Protein AF-F0Y3N0-F1 (afdb_monomer)

InterPro domains:
  IPR003440 Glycosyl transferase 48 domain [PF02364] (1-341)

Solvent-accessible surface area (backbone atoms only — not comparable to full-atom values): 18119 Å² total; per-residue (Å²): 111,69,73,59,40,61,73,48,79,30,58,65,32,20,54,60,16,55,48,27,40,57,54,28,47,41,52,51,50,43,71,78,37,78,87,60,51,71,70,56,44,50,55,53,41,62,73,68,56,78,56,75,46,62,39,61,60,58,87,73,53,50,74,68,54,45,53,53,48,52,53,47,26,70,77,36,60,76,46,31,41,23,30,51,46,80,42,88,50,96,94,43,82,45,27,27,42,31,32,37,43,58,86,34,60,57,48,102,84,63,54,56,54,54,80,42,76,43,80,45,100,48,80,69,74,48,30,86,43,63,32,26,37,53,43,62,33,51,80,79,60,70,75,58,67,41,72,39,75,59,64,42,30,35,46,47,55,77,38,30,58,45,47,64,61,58,55,42,54,54,34,53,76,50,28,49,75,71,73,42,94,53,54,41,38,32,46,34,40,22,62,42,58,77,52,33,89,54,56,72,69,12,41,50,52,40,49,51,47,43,44,44,46,38,67,48,39,42,42,26,22,53,88,42,61,42,41,62,35,80,50,51,64,24,34,32,35,37,66,62,26,53,76,72,64,29,65,23,40,41,39,58,94,51,28,78,51,17,27,37,52,39,21,47,51,34,51,76,69,70,40,31,41,45,58,50,77,91,40,57,32,39,32,59,56,75,44,49,72,68,51,46,52,50,52,54,51,51,52,39,52,22,28,54,34,40,69,79,32,72,59,48,53,46,40,67,72,70,43,59,71,68,30,26,52,45,41,36,51,75,31,53,42,46,27,52,47,73,74,76,108

Sequence (341 aa):
RRWASRRTQTLYRTISGLHKYSDALKLLCTAENPSMTSAEVDAVVDSKFSLVVAMQRLPSFTAEERECLDELFYEFPNLRVAYVEEAAERDGRAFYSCLVDARCEADGAGARAPRYRVRLPGHPILGHGKGDNQNHALIFTSGEVLQCIDANQDSYLETALMVNCVLAEFNEAHVERAGGARRCAILGFREHIFSSSLGSCGDLAASQEAVFGTLVQRVLSNPLSARQHYGHPDFVDKLRMMQQGGVSKAVRGLHLSEDIFSGFATQLGGGSIVHREYCQVGKGRDLDFNSIMSFYSKLAQGNAQQLLTRQVYRLGRFAPFTQMLANYVAHCGFFVTQVLI

Nearest PDB structures (foldseek):
  8jzn-assembly1_A  TM=8.277E-01  e=4.307E-24  Saccharomyces cerevisiae
  7yuy-assembly1_F  TM=7.554E-01  e=6.854E-21  Saccharomyces cerevisiae
  7xe4-assembly1_F  TM=7.668E-01  e=1.242E-20  Saccharomyces cerevisiae
  8smm-assembly1_A  TM=7.116E-01  e=9.576E-04  Xenopus laevis
  8snc-assembly1_A  TM=6.645E-01  e=4.979E-04  Paramecium bursaria Chlorella virus CZ-2

Organism: Aureococcus anophagefferens (NCBI:txid44056)

Radius of gyration: 20.89 Å; Cα contacts (8 Å, |Δi|>4): 572; chains: 1; bounding box: 54×48×52 Å

Mean predicted aligned error: 5.44 Å

pLDDT: mean 89.8, std 7.55, range [50.06, 97.62]

Structure (mmCIF, N/CA/C/O backbone):
data_AF-F0Y3N0-F1
#
_entry.id   AF-F0Y3N0-F1
#
loop_
_atom_site.group_PDB
_atom_site.id
_atom_site.type_symbol
_atom_site.label_atom_id
_atom_site.label_alt_id
_atom_site.label_comp_id
_atom_site.label_asym_id
_atom_site.label_entity_id
_atom_site.label_seq_id
_atom_site.pdbx_PDB_ins_code
_atom_site.Cartn_x
_atom_site.Cartn_y
_atom_site.Cartn_z
_atom_site.occupancy
_atom_site.B_iso_or_equiv
_atom_site.auth_seq_id
_atom_site.auth_comp_id
_atom_site.auth_asym_id
_atom_site.auth_atom_id
_atom_site.pdbx_PDB_model_num
ATOM 1 N N . ARG A 1 1 ? -2.771 23.107 16.542 1.00 64.75 1 ARG A N 1
ATOM 2 C CA . ARG A 1 1 ? -2.480 21.659 16.381 1.00 64.75 1 ARG A CA 1
ATOM 3 C C . ARG A 1 1 ? -2.085 21.305 14.939 1.00 64.75 1 ARG A C 1
ATOM 5 O O . ARG A 1 1 ? -0.938 20.935 14.743 1.00 64.75 1 ARG A O 1
ATOM 12 N N . ARG A 1 2 ? -2.932 21.541 13.923 1.00 75.06 2 ARG A N 1
ATOM 13 C CA . ARG A 1 2 ? -2.690 21.167 12.501 1.00 75.06 2 ARG A CA 1
ATOM 14 C C . ARG A 1 2 ? -1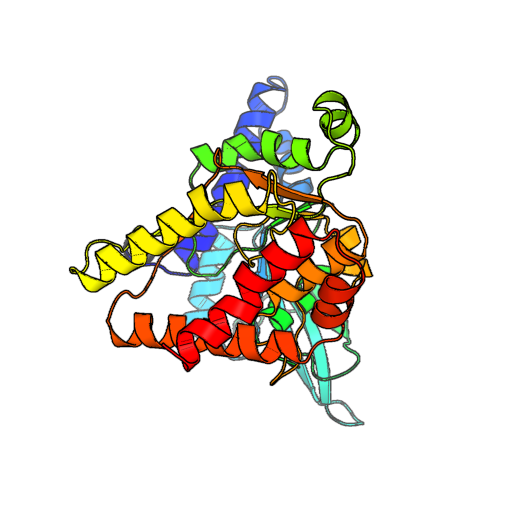.302 21.490 11.924 1.00 75.06 2 ARG A C 1
ATOM 16 O O . ARG A 1 2 ? -0.666 20.629 11.329 1.00 75.06 2 ARG A O 1
ATOM 23 N N . TRP A 1 3 ? -0.802 22.710 12.123 1.00 74.38 3 TRP A N 1
ATOM 24 C CA . TRP A 1 3 ? 0.537 23.097 11.655 1.00 74.38 3 TRP A CA 1
ATOM 25 C C . TRP A 1 3 ? 1.659 22.230 12.246 1.00 74.38 3 TRP A C 1
ATOM 27 O O . TRP A 1 3 ? 2.589 21.862 11.535 1.00 74.38 3 TRP A O 1
ATOM 37 N N . ALA A 1 4 ? 1.550 21.853 13.524 1.00 72.19 4 ALA A N 1
ATOM 38 C CA . ALA A 1 4 ? 2.498 20.944 14.160 1.00 72.19 4 ALA A CA 1
ATOM 39 C C . ALA A 1 4 ? 2.366 19.521 13.592 1.00 72.19 4 ALA A C 1
ATOM 41 O O . ALA A 1 4 ? 3.378 18.898 13.288 1.00 72.19 4 ALA A O 1
ATOM 42 N N . SER A 1 5 ? 1.139 19.050 13.337 1.00 77.38 5 SER A N 1
ATOM 43 C CA . SER A 1 5 ? 0.880 17.733 12.730 1.00 77.38 5 SER A CA 1
ATOM 44 C C . SER A 1 5 ? 1.451 17.583 11.315 1.00 77.38 5 SER A C 1
ATOM 46 O O . SER A 1 5 ? 1.720 16.464 10.888 1.00 77.38 5 SER A O 1
ATOM 48 N N . ARG A 1 6 ? 1.645 18.692 10.585 1.00 75.81 6 ARG A N 1
ATOM 49 C CA . ARG A 1 6 ? 2.305 18.705 9.265 1.00 75.81 6 ARG A CA 1
ATOM 50 C C . ARG A 1 6 ? 3.833 18.796 9.343 1.00 75.81 6 ARG A C 1
ATOM 52 O O . ARG A 1 6 ? 4.499 18.507 8.355 1.00 75.81 6 ARG A O 1
ATOM 59 N N . ARG A 1 7 ? 4.393 19.200 10.489 1.00 73.25 7 ARG A N 1
ATOM 60 C CA . ARG A 1 7 ? 5.848 19.276 10.702 1.00 73.25 7 ARG A CA 1
ATOM 61 C C . ARG A 1 7 ? 6.475 17.926 11.004 1.00 73.25 7 ARG A C 1
ATOM 63 O O . ARG A 1 7 ? 7.598 17.678 10.584 1.00 73.25 7 ARG A O 1
ATOM 70 N N . THR A 1 8 ? 5.764 17.076 11.732 1.00 77.81 8 THR A N 1
ATOM 71 C CA . THR A 1 8 ? 6.175 15.697 12.002 1.00 77.81 8 THR A CA 1
ATOM 72 C C . THR A 1 8 ? 5.479 14.739 11.036 1.00 77.81 8 THR A C 1
ATOM 74 O O . THR A 1 8 ? 4.551 15.122 10.318 1.00 77.81 8 THR A O 1
ATOM 77 N N . GLN A 1 9 ? 5.933 13.487 10.976 1.00 82.69 9 GLN A N 1
ATOM 78 C CA . GLN A 1 9 ? 5.253 12.470 10.179 1.00 82.69 9 GLN A CA 1
ATOM 79 C C . GLN A 1 9 ? 4.112 11.840 10.988 1.00 82.69 9 GLN A C 1
ATOM 81 O O . GLN A 1 9 ? 4.281 10.811 11.635 1.00 82.69 9 GLN A O 1
ATOM 86 N N . THR A 1 10 ? 2.948 12.494 10.970 1.00 88.56 10 THR A N 1
ATOM 87 C CA . THR A 1 10 ? 1.714 12.001 11.606 1.00 88.56 10 THR A CA 1
ATOM 88 C C . THR A 1 10 ? 0.775 11.348 10.593 1.00 88.56 10 THR A C 1
ATOM 90 O O . THR A 1 10 ? 0.846 11.635 9.398 1.00 88.56 10 THR A O 1
ATOM 93 N N . LEU A 1 11 ? -0.188 10.552 11.073 1.00 91.50 11 LEU A N 1
ATOM 94 C CA . LEU A 1 11 ? -1.268 10.023 10.231 1.00 91.50 11 LEU A CA 1
ATOM 95 C C . LEU A 1 11 ? -2.060 11.143 9.532 1.00 91.50 11 LEU A C 1
ATOM 97 O O . LEU A 1 11 ? -2.445 10.993 8.376 1.00 91.50 11 LEU A O 1
ATOM 101 N N . TYR A 1 12 ? -2.257 12.286 10.197 1.00 93.12 12 TYR A N 1
ATOM 102 C CA . TYR A 1 12 ? -2.903 13.456 9.597 1.00 93.12 12 TYR A CA 1
ATOM 103 C C . TYR A 1 12 ? -2.150 13.945 8.352 1.00 93.12 12 TYR A C 1
ATOM 105 O O . TYR A 1 12 ? -2.772 14.235 7.330 1.00 93.12 12 TYR A O 1
ATOM 113 N N . ARG A 1 13 ? -0.810 13.999 8.408 1.00 92.69 13 ARG A N 1
ATOM 114 C CA . ARG A 1 13 ? 0.014 14.377 7.251 1.00 92.69 13 ARG A CA 1
ATOM 115 C C . ARG A 1 13 ? -0.178 13.398 6.097 1.00 92.69 13 ARG A C 1
ATOM 117 O O . ARG A 1 13 ? -0.382 13.846 4.977 1.00 92.69 13 ARG A O 1
ATOM 124 N N . THR A 1 14 ? -0.206 12.099 6.378 1.00 94.56 14 THR A N 1
ATOM 125 C CA . THR A 1 14 ? -0.470 11.053 5.379 1.00 94.56 14 THR A CA 1
ATOM 126 C C . THR A 1 14 ? -1.847 11.209 4.739 1.00 94.56 14 THR A C 1
ATOM 128 O O . THR A 1 14 ? -1.954 11.248 3.516 1.00 94.56 14 THR A O 1
ATOM 131 N N . ILE A 1 15 ? -2.906 11.376 5.540 1.00 95.56 15 ILE A N 1
ATOM 132 C CA . ILE A 1 15 ? -4.282 11.554 5.041 1.00 95.56 15 ILE A CA 1
ATOM 133 C C . ILE A 1 15 ? -4.391 12.815 4.178 1.00 95.56 15 ILE A C 1
ATOM 135 O O . ILE A 1 15 ? -4.959 12.760 3.087 1.00 95.56 15 ILE A O 1
ATOM 139 N N . SER A 1 16 ? -3.818 13.931 4.633 1.00 94.38 16 SER A N 1
ATOM 140 C CA . SER A 1 16 ? -3.763 15.182 3.869 1.00 94.38 16 SER A CA 1
ATOM 141 C C . SER A 1 16 ? -2.929 15.036 2.590 1.00 94.38 16 SER A C 1
ATOM 143 O O . SER A 1 16 ? -3.274 15.601 1.555 1.00 94.38 16 SER A O 1
ATOM 145 N N . GLY A 1 17 ? -1.852 14.252 2.646 1.00 94.00 17 GLY A N 1
ATOM 146 C CA . GLY A 1 17 ? -1.030 13.836 1.515 1.00 94.00 17 GLY A CA 1
ATOM 147 C C . GLY A 1 17 ? -1.847 13.142 0.437 1.00 94.00 17 GLY A C 1
ATOM 148 O O . GLY A 1 17 ? -1.882 13.589 -0.706 1.00 94.00 17 GLY A O 1
ATOM 149 N N . LEU A 1 18 ? -2.542 12.072 0.818 1.00 95.19 18 LEU A N 1
ATOM 150 C CA . LEU A 1 18 ? -3.309 11.247 -0.111 1.00 95.19 18 LEU A CA 1
ATOM 151 C C . LEU A 1 18 ? -4.598 11.910 -0.601 1.00 95.19 18 LEU A C 1
ATOM 153 O O . LEU A 1 18 ? -5.039 11.610 -1.706 1.00 95.19 18 LEU A O 1
ATOM 157 N N . HIS A 1 19 ? -5.187 12.843 0.150 1.00 94.88 19 HIS A N 1
ATOM 158 C CA . HIS A 1 19 ? -6.337 13.607 -0.347 1.00 94.88 19 HIS A CA 1
ATOM 159 C C . HIS A 1 19 ? -6.009 14.460 -1.578 1.00 94.88 19 HIS A C 1
ATOM 161 O O . HIS A 1 19 ? -6.915 14.742 -2.358 1.00 94.88 19 HIS A O 1
ATOM 167 N N . LYS A 1 20 ? -4.725 14.750 -1.841 1.00 95.38 20 LYS A N 1
ATOM 168 C CA . LYS A 1 20 ? -4.302 15.406 -3.087 1.00 95.38 20 LYS A CA 1
ATOM 169 C C . LYS A 1 20 ? -4.651 14.601 -4.345 1.00 95.38 20 LYS A C 1
ATOM 171 O O . LYS A 1 20 ? -4.722 15.189 -5.417 1.00 95.38 20 LYS A O 1
ATOM 176 N N . TYR A 1 21 ? -4.902 13.289 -4.246 1.00 95.50 21 TYR A N 1
ATOM 177 C CA . TYR A 1 21 ? -5.476 12.522 -5.360 1.00 95.50 21 TYR A CA 1
ATOM 178 C C . TYR A 1 21 ? -6.879 13.001 -5.729 1.00 95.50 21 TYR A C 1
ATOM 180 O O . TYR A 1 21 ? -7.175 13.122 -6.913 1.00 95.50 21 TYR A O 1
ATOM 188 N N . SER A 1 22 ? -7.720 13.315 -4.739 1.00 95.12 22 SER A N 1
ATOM 189 C CA . SER A 1 22 ? -9.038 13.901 -4.995 1.00 95.12 22 SER A CA 1
ATOM 190 C C . SER A 1 22 ? -8.886 15.259 -5.680 1.00 95.12 22 SER A C 1
ATOM 192 O O . SER A 1 22 ? -9.474 15.475 -6.736 1.00 95.12 22 SER A O 1
ATOM 194 N N . ASP A 1 23 ? -8.009 16.127 -5.167 1.00 95.31 23 ASP A N 1
ATOM 195 C CA . ASP A 1 23 ? -7.752 17.446 -5.762 1.00 95.31 23 ASP A CA 1
ATOM 196 C C . ASP A 1 23 ? -7.249 17.340 -7.211 1.00 95.31 23 ASP A C 1
ATOM 198 O O . ASP A 1 23 ? -7.760 18.015 -8.104 1.00 95.31 23 ASP A O 1
ATOM 202 N N . ALA A 1 24 ? -6.287 16.449 -7.468 1.00 96.38 24 ALA A N 1
ATOM 203 C CA . ALA A 1 24 ? -5.760 16.197 -8.806 1.00 96.38 24 ALA A CA 1
ATOM 204 C C . ALA A 1 24 ? -6.848 15.703 -9.770 1.00 96.38 24 ALA A C 1
ATOM 206 O O . ALA A 1 24 ? -6.949 16.202 -10.891 1.00 96.38 24 ALA A O 1
ATOM 207 N N . LEU A 1 25 ? -7.694 14.765 -9.335 1.00 95.50 25 LEU A N 1
ATOM 208 C CA . LEU A 1 25 ? -8.801 14.256 -10.145 1.00 95.50 25 LEU A CA 1
ATOM 209 C C . LEU A 1 25 ? -9.850 15.338 -10.432 1.00 95.50 25 LEU A C 1
ATOM 211 O O . LEU A 1 25 ? -10.356 15.396 -11.550 1.00 95.50 25 LEU A O 1
ATOM 215 N N . LYS A 1 26 ? -10.144 16.225 -9.473 1.00 96.19 26 LYS A N 1
ATOM 216 C CA . LYS A 1 26 ? -11.057 17.362 -9.687 1.00 96.19 26 LYS A CA 1
ATOM 217 C C . LYS A 1 26 ? -10.500 18.343 -10.712 1.00 96.19 26 LYS A C 1
ATOM 219 O O . LYS A 1 26 ? -11.235 18.779 -11.599 1.00 96.19 26 LYS A O 1
ATOM 224 N N . LEU A 1 27 ? -9.206 18.659 -10.623 1.00 95.94 27 LEU A N 1
ATOM 225 C CA . LEU A 1 27 ? -8.521 19.523 -11.588 1.00 95.94 27 LEU A CA 1
ATOM 226 C C . LEU A 1 27 ? -8.574 18.931 -13.001 1.00 95.94 27 LEU A C 1
ATOM 228 O O . LEU A 1 27 ? -8.954 19.628 -13.939 1.00 95.94 27 LEU A O 1
ATOM 232 N N . LEU A 1 28 ? -8.252 17.642 -13.141 1.00 94.88 28 LEU A N 1
ATOM 233 C CA . LEU A 1 28 ? -8.298 16.932 -14.421 1.00 94.88 28 LEU A CA 1
ATOM 234 C C . LEU A 1 28 ? -9.723 16.882 -14.988 1.00 94.88 28 LEU A C 1
ATOM 236 O O . LEU A 1 28 ? -9.937 17.244 -16.141 1.00 94.88 28 LEU A O 1
ATOM 240 N N . CYS A 1 29 ? -10.709 16.520 -14.165 1.00 95.88 29 CYS A N 1
ATOM 241 C CA . CYS A 1 29 ? -12.108 16.437 -14.581 1.00 95.88 29 CYS A CA 1
ATOM 242 C C . CYS A 1 29 ? -12.653 17.795 -15.044 1.00 95.88 29 CYS A C 1
ATOM 244 O O . CYS A 1 29 ? -13.302 17.857 -16.087 1.00 95.88 29 CYS A O 1
ATOM 246 N N . THR A 1 30 ? -12.331 18.875 -14.325 1.00 96.50 30 THR A N 1
ATOM 247 C CA . THR A 1 30 ? -12.722 20.246 -14.694 1.00 96.50 30 THR A CA 1
ATOM 248 C C . THR A 1 30 ? -12.062 20.686 -16.003 1.00 96.50 30 THR A C 1
ATOM 250 O O . THR A 1 30 ? -12.713 21.299 -16.845 1.00 96.50 30 THR A O 1
ATOM 253 N N . ALA A 1 31 ? -10.779 20.362 -16.197 1.00 95.31 31 ALA A N 1
ATOM 254 C CA . ALA A 1 31 ? -10.050 20.706 -17.417 1.00 95.31 31 ALA A CA 1
ATOM 255 C C . ALA A 1 31 ? -10.589 19.960 -18.650 1.00 95.31 31 ALA A C 1
ATOM 257 O O . ALA A 1 31 ? -10.691 20.545 -19.727 1.00 95.31 31 ALA A O 1
ATOM 258 N N . GLU A 1 32 ? -10.953 18.686 -18.492 1.00 95.19 32 GLU A N 1
ATOM 259 C CA . GLU A 1 32 ? -11.529 17.863 -19.562 1.00 95.19 32 GLU A CA 1
ATOM 260 C C . GLU A 1 32 ? -13.009 18.180 -19.828 1.00 95.19 32 GLU A C 1
ATOM 262 O O . GLU A 1 32 ? -13.483 17.985 -20.947 1.00 95.19 32 GLU A O 1
ATOM 267 N N . ASN A 1 33 ? -13.739 18.694 -18.828 1.00 96.25 33 ASN A N 1
ATOM 268 C CA . ASN A 1 33 ? -15.178 18.960 -18.907 1.00 96.25 33 ASN A CA 1
ATOM 269 C C . ASN A 1 33 ? -15.528 20.374 -18.393 1.00 96.25 33 ASN A C 1
ATOM 271 O O . ASN A 1 33 ? -16.149 20.505 -17.336 1.00 96.25 33 ASN A O 1
ATOM 275 N N . PRO A 1 34 ? -15.203 21.452 -19.139 1.00 94.81 34 PRO A N 1
ATOM 276 C CA . PRO A 1 34 ? -15.392 22.831 -18.669 1.00 94.81 34 PRO A CA 1
ATOM 277 C C . PRO A 1 34 ? -16.850 23.236 -18.404 1.00 94.81 34 PRO A C 1
ATOM 279 O O . PRO A 1 34 ? -17.100 24.259 -17.772 1.00 94.81 34 PRO A O 1
ATOM 282 N N . SER A 1 35 ? -17.816 22.475 -18.924 1.00 96.38 35 SER A N 1
ATOM 283 C CA . SER A 1 35 ? -19.249 22.710 -18.726 1.00 96.38 35 SER A CA 1
ATOM 284 C C . SER A 1 35 ? -19.802 22.109 -17.432 1.00 96.38 35 SER A C 1
ATOM 286 O O . SER A 1 35 ? -20.929 22.441 -17.069 1.00 96.38 35 SER A O 1
ATOM 288 N N . MET A 1 36 ? -19.057 21.228 -16.754 1.00 96.31 36 MET A N 1
ATOM 289 C CA . MET A 1 36 ? -19.497 20.629 -15.494 1.00 96.31 36 MET A CA 1
ATOM 290 C C . MET A 1 36 ? -19.438 21.642 -14.352 1.00 96.31 36 MET A C 1
ATOM 292 O O . MET A 1 36 ? -18.474 22.389 -14.185 1.00 96.31 36 MET A O 1
ATOM 296 N N . THR A 1 37 ? -20.471 21.629 -13.521 1.00 96.94 37 THR A N 1
ATOM 297 C CA . THR A 1 37 ? -20.498 22.363 -12.257 1.00 96.94 37 THR A CA 1
ATOM 298 C C . THR A 1 37 ? -19.578 21.705 -11.227 1.00 96.94 37 THR A C 1
ATOM 300 O O . THR A 1 37 ? -19.295 20.508 -11.290 1.00 96.94 37 THR A O 1
ATOM 303 N N . SER A 1 38 ? -19.151 22.459 -10.211 1.00 94.81 38 SER A N 1
ATOM 304 C CA . SER A 1 38 ? -18.308 21.912 -9.136 1.00 94.81 38 SER A CA 1
ATOM 305 C C . SER A 1 38 ? -18.961 20.730 -8.409 1.00 94.81 38 SER A C 1
ATOM 307 O O . SER A 1 38 ? -18.273 19.780 -8.058 1.00 94.81 38 SER A O 1
ATOM 309 N N . ALA A 1 39 ? -20.288 20.747 -8.242 1.00 95.81 39 ALA A N 1
ATOM 310 C CA . ALA A 1 39 ? -21.024 19.651 -7.614 1.00 95.81 39 ALA A CA 1
ATOM 311 C C . ALA A 1 39 ? -21.012 18.367 -8.465 1.00 95.81 39 ALA A C 1
ATOM 313 O O . ALA A 1 39 ? -20.920 17.268 -7.920 1.00 95.81 39 ALA A O 1
ATOM 314 N N . GLU A 1 40 ? -21.079 18.493 -9.793 1.00 96.75 40 GLU A N 1
ATOM 315 C CA . GLU A 1 40 ? -20.967 17.351 -10.708 1.00 96.75 40 GLU A CA 1
ATOM 316 C C . GLU A 1 40 ? -19.549 16.777 -10.705 1.00 96.75 40 GLU A C 1
ATOM 318 O O . GLU A 1 40 ? -19.387 15.560 -10.619 1.00 96.75 40 GLU A O 1
ATOM 323 N N . VAL A 1 41 ? -18.528 17.642 -10.727 1.00 97.12 41 VAL A N 1
ATOM 324 C CA . VAL A 1 41 ? -17.121 17.227 -10.612 1.00 97.12 41 VAL A CA 1
ATOM 325 C C . VAL A 1 41 ? -16.885 16.478 -9.298 1.00 97.12 41 VAL A C 1
ATOM 327 O O . VAL A 1 41 ? -16.312 15.388 -9.310 1.00 97.12 41 VAL A O 1
ATOM 330 N N . ASP A 1 42 ? -17.369 17.015 -8.176 1.00 94.88 42 ASP A N 1
ATOM 331 C CA . ASP A 1 42 ? -17.259 16.370 -6.865 1.00 94.88 42 ASP A CA 1
ATOM 332 C C . ASP A 1 42 ? -17.930 14.989 -6.858 1.00 94.88 42 ASP A C 1
ATOM 334 O O . ASP A 1 42 ? -17.315 14.011 -6.432 1.00 94.88 42 ASP A O 1
ATOM 338 N N . ALA A 1 43 ? -19.145 14.872 -7.405 1.00 94.69 43 ALA A N 1
ATOM 339 C CA . ALA A 1 43 ? -19.858 13.598 -7.489 1.00 94.69 43 ALA A CA 1
ATOM 340 C C . ALA A 1 43 ? -19.114 12.556 -8.345 1.00 94.69 43 ALA A C 1
ATOM 342 O O . ALA A 1 43 ? -19.062 11.374 -7.984 1.00 94.69 43 ALA A O 1
ATOM 343 N N . VAL A 1 44 ? -18.510 12.977 -9.463 1.00 94.75 44 VAL A N 1
ATOM 344 C CA . VAL A 1 44 ? -17.692 12.095 -10.307 1.00 94.75 44 VAL A CA 1
ATOM 345 C C . VAL A 1 44 ? -16.461 11.629 -9.538 1.00 94.75 44 VAL A C 1
ATOM 347 O O . VAL A 1 44 ? -16.232 10.421 -9.454 1.00 94.75 44 VAL A O 1
ATOM 350 N N . VAL A 1 45 ? -15.691 12.539 -8.941 1.00 94.31 45 VAL A N 1
ATOM 351 C CA . VAL A 1 45 ? -14.449 12.189 -8.233 1.00 94.31 45 VAL A CA 1
ATOM 352 C C . VAL A 1 45 ? -14.720 11.301 -7.020 1.00 94.31 45 VAL A C 1
ATOM 354 O O . VAL A 1 45 ? -14.037 10.286 -6.850 1.00 94.31 45 VAL A O 1
ATOM 357 N N . ASP A 1 46 ? -15.761 11.593 -6.242 1.00 92.12 46 ASP A N 1
ATOM 358 C CA . ASP A 1 46 ? -16.158 10.795 -5.076 1.00 92.12 46 ASP A CA 1
ATOM 359 C C . ASP A 1 46 ? -16.591 9.365 -5.448 1.00 92.12 46 ASP A C 1
ATOM 361 O O . ASP A 1 46 ? -16.503 8.446 -4.628 1.00 92.12 46 ASP A O 1
ATOM 365 N N . SER A 1 47 ? -17.021 9.141 -6.697 1.00 92.06 47 SER A N 1
ATOM 366 C CA . SER A 1 47 ? -17.313 7.798 -7.219 1.00 92.06 47 SER A CA 1
ATOM 367 C C . SER A 1 47 ? -16.063 7.017 -7.651 1.00 92.06 47 SER A C 1
ATOM 369 O O . SER A 1 47 ? -16.119 5.791 -7.785 1.00 92.06 47 SER A O 1
ATOM 371 N N . LYS A 1 48 ? -14.937 7.704 -7.894 1.00 92.00 48 LYS A N 1
ATOM 372 C CA . LYS A 1 48 ? -13.705 7.126 -8.462 1.00 92.00 48 LYS A CA 1
ATOM 373 C C . LYS A 1 48 ? -12.585 6.964 -7.443 1.00 92.00 48 LYS A C 1
ATOM 375 O O . LYS A 1 48 ? -11.782 6.044 -7.584 1.00 92.00 48 LYS A O 1
ATOM 380 N N . PHE A 1 49 ? -12.528 7.821 -6.429 1.00 94.38 49 PHE A N 1
ATOM 381 C CA . PHE A 1 49 ? -11.486 7.803 -5.410 1.00 94.38 49 PHE A CA 1
ATOM 382 C C . PHE A 1 49 ? -12.063 7.522 -4.023 1.00 94.38 49 PHE A C 1
ATOM 384 O O . PHE A 1 49 ? -13.057 8.106 -3.604 1.00 94.38 49 PHE A O 1
ATOM 391 N N . SER A 1 50 ? -11.403 6.636 -3.280 1.00 94.69 50 SER A N 1
ATOM 392 C CA . SER A 1 50 ? -11.739 6.361 -1.885 1.00 94.69 50 SER A CA 1
ATOM 393 C C . SER A 1 50 ? -10.476 6.137 -1.072 1.00 94.69 50 SER A C 1
ATOM 395 O O . SER A 1 50 ? -9.659 5.293 -1.442 1.00 94.69 50 SER A O 1
ATOM 397 N N . LEU A 1 51 ? -10.364 6.818 0.067 1.00 96.00 51 LEU A N 1
ATOM 398 C CA . LEU A 1 51 ? -9.308 6.583 1.043 1.00 96.00 51 LEU A CA 1
ATOM 399 C C . LEU A 1 51 ? -9.867 5.816 2.247 1.00 96.00 51 LEU A C 1
ATOM 401 O O . LEU A 1 51 ? -10.774 6.295 2.930 1.00 96.00 51 LEU A O 1
ATOM 405 N N . VAL A 1 52 ? -9.309 4.631 2.504 1.00 97.31 52 VAL A N 1
ATOM 406 C CA . VAL A 1 52 ? -9.662 3.783 3.649 1.00 97.31 52 VAL A CA 1
ATOM 407 C C . VAL A 1 52 ? -8.455 3.660 4.569 1.00 97.31 52 VAL A C 1
ATOM 409 O O . VAL A 1 52 ? -7.406 3.169 4.159 1.00 97.31 52 VAL A O 1
ATOM 412 N N . VAL A 1 53 ? -8.611 4.079 5.822 1.00 97.19 53 VAL A N 1
ATOM 413 C CA . VAL A 1 53 ? -7.604 3.899 6.874 1.00 97.19 53 VAL A CA 1
ATOM 414 C C . VAL A 1 53 ? -7.948 2.647 7.670 1.00 97.19 53 VAL A C 1
ATOM 416 O O . VAL A 1 53 ? -9.021 2.568 8.261 1.00 97.19 53 VAL A O 1
ATOM 419 N N . ALA A 1 54 ? -7.043 1.672 7.709 1.00 95.81 54 ALA A N 1
ATOM 420 C CA . ALA A 1 54 ? -7.178 0.498 8.567 1.00 95.81 54 ALA A CA 1
ATOM 421 C C . ALA A 1 54 ? -6.619 0.806 9.967 1.00 95.81 54 ALA A C 1
ATOM 423 O O . ALA A 1 54 ? -5.413 0.983 10.138 1.00 95.81 54 ALA A O 1
ATOM 424 N N . MET A 1 55 ? -7.499 0.891 10.963 1.00 94.81 55 MET A N 1
ATOM 425 C CA . MET A 1 55 ? -7.191 1.240 12.348 1.00 94.81 55 MET A CA 1
ATOM 426 C C . MET A 1 55 ? -7.759 0.183 13.302 1.00 94.81 55 MET A C 1
ATOM 428 O O . MET A 1 55 ? -8.786 0.384 13.945 1.00 94.81 55 MET A O 1
ATOM 432 N N . GLN A 1 56 ? -7.067 -0.953 13.430 1.00 88.44 56 GLN A N 1
ATOM 433 C CA . GLN A 1 56 ? -7.434 -2.060 14.332 1.00 88.44 56 GLN A CA 1
ATOM 434 C C . GLN A 1 56 ? -7.806 -1.611 15.752 1.00 88.44 56 GLN A C 1
ATOM 436 O O . GLN A 1 56 ? -8.723 -2.156 16.356 1.00 88.44 56 GLN A O 1
ATOM 441 N N . ARG A 1 57 ? -7.101 -0.607 16.281 1.00 89.69 57 ARG A N 1
ATOM 442 C CA . ARG A 1 57 ? -7.244 -0.164 17.670 1.00 89.69 57 ARG A CA 1
ATOM 443 C C . ARG A 1 57 ? -8.336 0.883 17.897 1.00 89.69 57 ARG A C 1
ATOM 445 O O . ARG A 1 57 ? -8.436 1.388 19.012 1.00 89.69 57 ARG A O 1
ATOM 452 N N . LEU A 1 58 ? -9.141 1.201 16.8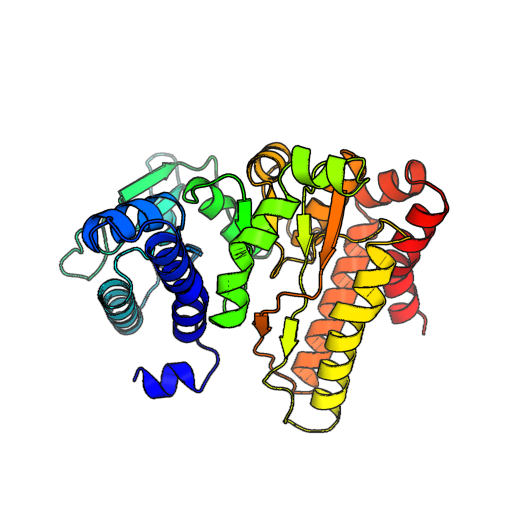79 1.00 92.81 58 LEU A N 1
ATOM 453 C CA . LEU A 1 58 ? -10.217 2.191 16.980 1.00 92.81 58 LEU A CA 1
ATOM 454 C C . LEU A 1 58 ? -11.121 1.989 18.216 1.00 92.81 58 LEU A C 1
ATOM 456 O O . LEU A 1 58 ? -11.359 2.969 18.919 1.00 92.81 58 LEU A O 1
ATOM 460 N N . PRO A 1 59 ? -11.557 0.759 18.575 1.00 90.81 59 PRO A N 1
ATOM 461 C CA . PRO A 1 59 ? -12.391 0.555 19.767 1.00 90.81 59 PRO A CA 1
ATOM 462 C C . PRO A 1 59 ? -11.708 0.941 21.087 1.00 90.81 59 PRO A C 1
ATOM 464 O O . PRO A 1 59 ? -12.378 1.217 22.077 1.00 90.81 59 PRO A O 1
ATOM 467 N N . SER A 1 60 ? -10.373 0.963 21.104 1.00 91.44 60 SER A N 1
ATOM 468 C CA . SER A 1 60 ? -9.557 1.304 22.273 1.00 91.44 60 SER A CA 1
ATOM 469 C C . SER A 1 60 ? -9.106 2.768 22.309 1.00 91.44 60 SER A C 1
ATOM 471 O O . SER A 1 60 ? -8.256 3.105 23.128 1.00 91.44 60 SER A O 1
ATOM 473 N N . PHE A 1 61 ? -9.645 3.629 21.437 1.00 93.06 61 PHE A N 1
ATOM 474 C CA . PHE A 1 61 ? -9.281 5.046 21.405 1.00 93.06 61 PHE A CA 1
ATOM 475 C C . PHE A 1 61 ? -9.642 5.767 22.707 1.00 93.06 61 PHE A C 1
ATOM 477 O O . PHE A 1 61 ? -10.763 5.618 23.218 1.00 93.06 61 PHE A O 1
ATOM 484 N N . THR A 1 62 ? -8.713 6.596 23.190 1.00 93.12 62 THR A N 1
ATOM 485 C CA . THR A 1 62 ? -8.937 7.546 24.290 1.00 93.12 62 THR A CA 1
ATOM 486 C C . THR A 1 62 ? -9.901 8.664 23.873 1.00 93.12 62 THR A C 1
ATOM 488 O O . THR A 1 62 ? -10.215 8.828 22.694 1.00 93.12 62 THR A O 1
ATOM 491 N N . ALA A 1 63 ? -10.376 9.465 24.833 1.00 90.62 63 ALA A N 1
ATOM 492 C CA . ALA A 1 63 ? -11.223 10.623 24.532 1.00 90.62 63 ALA A CA 1
ATOM 493 C C . ALA A 1 63 ? -10.524 11.622 23.586 1.00 90.62 63 ALA A C 1
ATOM 495 O O . ALA A 1 63 ? -11.139 12.117 22.647 1.00 90.62 63 ALA A O 1
ATOM 496 N N . GLU A 1 64 ? -9.224 11.846 23.784 1.00 91.00 64 GLU A N 1
ATOM 497 C CA . GLU A 1 64 ? -8.400 12.730 22.949 1.00 91.00 64 GLU A CA 1
ATOM 498 C C . GLU A 1 64 ? -8.240 12.179 21.523 1.00 91.00 64 GLU A C 1
ATOM 500 O O . GLU A 1 64 ? -8.330 12.923 20.547 1.00 91.00 64 GLU A O 1
ATOM 505 N N . GLU A 1 65 ? -8.039 10.865 21.375 1.00 92.31 65 GLU A N 1
ATOM 506 C CA . GLU A 1 65 ? -7.951 10.219 20.059 1.00 92.31 65 GLU A CA 1
ATOM 507 C C . GLU A 1 65 ? -9.291 10.262 19.308 1.00 92.31 65 GLU A C 1
ATOM 509 O O . GLU A 1 65 ? -9.300 10.422 18.086 1.00 92.31 65 GLU A O 1
ATOM 514 N N . ARG A 1 66 ? -10.423 10.169 20.023 1.00 91.31 66 ARG A N 1
ATOM 515 C CA . ARG A 1 66 ? -11.766 10.341 19.439 1.00 91.31 66 ARG A CA 1
ATOM 516 C C . ARG A 1 66 ? -11.998 11.774 18.967 1.00 91.31 66 ARG A C 1
ATOM 518 O O . ARG A 1 66 ? -12.435 11.956 17.837 1.00 91.31 66 ARG A O 1
ATOM 525 N N . GLU A 1 67 ? -11.615 12.774 19.762 1.00 90.75 67 GLU A N 1
ATOM 526 C CA . GLU A 1 67 ? -11.657 14.187 19.347 1.00 90.75 67 GLU A CA 1
ATOM 527 C C . GLU A 1 67 ? -10.809 14.414 18.082 1.00 90.75 67 GLU A C 1
ATOM 529 O O . GLU A 1 67 ? -11.254 15.044 17.123 1.00 90.75 67 GLU A O 1
ATOM 534 N N . CYS A 1 68 ? -9.607 13.826 18.024 1.00 91.62 68 CYS A N 1
ATOM 535 C CA . CYS A 1 68 ? -8.745 13.907 16.841 1.00 91.62 68 CYS A CA 1
ATOM 536 C C . CYS A 1 68 ? -9.363 13.226 15.608 1.00 91.62 68 CYS A C 1
ATOM 538 O O . CYS A 1 68 ? -9.173 13.692 14.482 1.00 91.62 68 CYS A O 1
ATOM 540 N N . LEU A 1 69 ? -10.089 12.122 15.796 1.00 92.62 69 LEU A N 1
ATOM 541 C CA . LEU A 1 69 ? -10.824 11.458 14.722 1.00 92.62 69 LEU A CA 1
ATOM 542 C C . LEU A 1 69 ? -11.990 12.318 14.216 1.00 92.62 69 LEU A C 1
ATOM 544 O O . LEU A 1 69 ? -12.203 12.396 13.006 1.00 92.62 69 LEU A O 1
ATOM 548 N N . ASP A 1 70 ? -12.711 12.986 15.112 1.00 91.75 70 ASP A N 1
ATOM 549 C CA . ASP A 1 70 ? -13.790 13.901 14.736 1.00 91.75 70 ASP A CA 1
ATOM 550 C C . ASP A 1 70 ? -13.253 15.109 13.956 1.00 91.75 70 ASP A C 1
ATOM 552 O O . ASP A 1 70 ? -13.833 15.489 12.935 1.00 91.75 70 ASP A O 1
ATOM 556 N N . GLU A 1 71 ? -12.095 15.654 14.349 1.00 92.06 71 GLU A N 1
ATOM 557 C CA . GLU A 1 71 ? -11.392 16.675 13.560 1.00 92.06 71 GLU A CA 1
ATOM 558 C C . GLU A 1 71 ? -11.019 16.161 12.155 1.00 92.06 71 GLU A C 1
ATOM 560 O O . GLU A 1 71 ? -11.174 16.892 11.171 1.00 92.06 71 GLU A O 1
ATOM 565 N N . LEU A 1 72 ? -10.549 14.910 12.043 1.00 93.50 72 LEU A N 1
ATOM 566 C CA . LEU A 1 72 ? -10.229 14.285 10.754 1.00 93.50 72 LEU A CA 1
ATOM 567 C C . LEU A 1 72 ? -11.469 14.131 9.872 1.00 93.50 72 LEU A C 1
ATOM 569 O O . LEU A 1 72 ? -11.394 14.430 8.685 1.00 93.50 72 LEU A O 1
ATOM 573 N N . PHE A 1 73 ? -12.597 13.691 10.427 1.00 94.50 73 PHE A N 1
ATOM 574 C CA . PHE A 1 73 ? -13.849 13.565 9.679 1.00 94.50 73 PHE A CA 1
ATOM 575 C C . PHE A 1 73 ? -14.434 14.913 9.266 1.00 94.50 73 PHE A C 1
ATOM 577 O O . PHE A 1 73 ? -15.000 15.017 8.180 1.00 94.50 73 PHE A O 1
ATOM 584 N N . TYR A 1 74 ? -14.272 15.946 10.093 1.00 92.81 74 TYR A N 1
ATOM 585 C CA . TYR A 1 74 ? -14.672 17.302 9.734 1.00 92.81 74 TYR A CA 1
ATOM 586 C C . TYR A 1 74 ? -13.852 17.843 8.553 1.00 92.81 74 TYR A C 1
ATOM 588 O O . TYR A 1 74 ? -14.409 18.442 7.636 1.00 92.81 74 TYR A O 1
ATOM 596 N N . GLU A 1 75 ? -12.531 17.634 8.556 1.00 93.00 75 GLU A N 1
ATOM 597 C CA . GLU A 1 75 ? -11.654 18.116 7.480 1.00 93.00 75 GLU A CA 1
ATOM 598 C C . GLU A 1 75 ? -11.725 17.249 6.214 1.00 93.00 75 GLU A C 1
ATOM 600 O O . GLU A 1 75 ? -11.624 17.768 5.103 1.00 93.00 75 GLU A O 1
ATOM 605 N N . PHE A 1 76 ? -11.943 15.943 6.372 1.00 94.31 76 PHE A N 1
ATOM 606 C CA . PHE A 1 76 ? -12.003 14.965 5.290 1.00 94.31 76 PHE A CA 1
ATOM 607 C C . PHE A 1 76 ? -13.318 14.162 5.348 1.00 94.31 76 PHE A C 1
ATOM 609 O O . PHE A 1 76 ? -13.314 12.996 5.753 1.00 94.31 76 PHE A O 1
ATOM 616 N N . PRO A 1 77 ? -14.456 14.735 4.905 1.00 92.06 77 PRO A N 1
ATOM 617 C CA . PRO A 1 77 ? -15.778 14.111 5.053 1.00 92.06 77 PRO A CA 1
ATOM 618 C C . PRO A 1 77 ? -15.946 12.760 4.344 1.00 92.06 77 PRO A C 1
ATOM 620 O O . PRO A 1 77 ? -16.817 11.970 4.707 1.00 92.06 77 PRO A O 1
ATOM 623 N N . ASN A 1 78 ? -15.117 12.492 3.331 1.00 91.88 78 ASN A N 1
ATOM 624 C CA . ASN A 1 78 ? -15.127 11.250 2.556 1.00 91.88 78 ASN A CA 1
ATOM 625 C C . ASN A 1 78 ? -14.117 10.205 3.069 1.00 91.88 78 ASN A C 1
ATOM 627 O O . ASN A 1 78 ? -14.011 9.120 2.488 1.00 91.88 78 ASN A O 1
ATOM 631 N N . LEU A 1 79 ? -13.391 10.502 4.155 1.00 95.69 79 LEU A N 1
ATOM 632 C CA . LEU A 1 79 ? -12.511 9.550 4.826 1.00 95.69 79 LEU A CA 1
ATOM 633 C C . LEU A 1 79 ? -13.325 8.388 5.401 1.00 95.69 79 LEU A C 1
ATOM 635 O O . LEU A 1 79 ? -14.350 8.583 6.056 1.00 95.69 79 LEU A O 1
ATOM 639 N N . ARG A 1 80 ? -12.827 7.168 5.202 1.00 96.62 80 ARG A N 1
ATOM 640 C CA . ARG A 1 80 ? -13.403 5.952 5.777 1.00 96.62 80 ARG A CA 1
ATOM 641 C C . ARG A 1 80 ? -12.382 5.294 6.692 1.00 96.62 80 ARG A C 1
ATOM 643 O O . ARG A 1 80 ? -11.213 5.173 6.324 1.00 96.62 80 ARG A O 1
ATOM 650 N N . VAL A 1 81 ? -12.817 4.837 7.860 1.00 97.50 81 VAL A N 1
ATOM 651 C CA . VAL A 1 81 ? -11.955 4.148 8.826 1.00 97.50 81 VAL A CA 1
ATOM 652 C C . VAL A 1 81 ? -12.483 2.740 9.050 1.00 97.50 81 VAL A C 1
ATOM 654 O O . VAL A 1 81 ? -13.599 2.543 9.530 1.00 97.50 81 VAL A O 1
ATOM 657 N N . ALA A 1 82 ? -11.678 1.757 8.662 1.00 97.62 82 ALA A N 1
ATOM 658 C CA . ALA A 1 82 ? -11.944 0.348 8.878 1.00 97.62 82 ALA A CA 1
ATOM 659 C C . ALA A 1 82 ? -11.294 -0.106 10.187 1.00 97.62 82 ALA A C 1
ATOM 661 O O . ALA A 1 82 ? -10.146 0.238 10.459 1.00 97.62 82 ALA A O 1
ATOM 662 N N . TYR A 1 83 ? -11.986 -0.915 10.978 1.00 96.38 83 TYR A N 1
ATOM 663 C CA . TYR A 1 83 ? -11.457 -1.464 12.226 1.00 96.38 83 TYR A CA 1
ATOM 664 C C . TYR A 1 83 ? -11.981 -2.877 12.477 1.00 96.38 83 TYR A C 1
ATOM 666 O O . TYR A 1 83 ? -12.872 -3.361 11.773 1.00 96.38 83 TYR A O 1
ATOM 674 N N . VAL A 1 84 ? -11.397 -3.542 13.472 1.00 95.12 84 VAL A N 1
ATOM 675 C CA . VAL A 1 84 ? -11.845 -4.851 13.944 1.00 95.12 84 VAL A CA 1
ATOM 676 C C . VAL A 1 84 ? -12.586 -4.660 15.259 1.00 95.12 84 VAL A C 1
ATOM 678 O O . VAL A 1 84 ? -12.056 -4.057 16.189 1.00 95.12 84 VAL A O 1
ATOM 681 N N . GLU A 1 85 ? -13.806 -5.175 15.333 1.00 94.00 85 GLU A N 1
ATOM 682 C CA . GLU A 1 85 ? -14.618 -5.195 16.548 1.00 94.00 85 GLU A CA 1
ATOM 683 C C . GLU A 1 85 ? -14.623 -6.611 17.139 1.00 94.00 85 GLU A C 1
ATOM 685 O O . GLU A 1 85 ? -14.827 -7.590 16.417 1.00 94.00 85 GLU A O 1
ATOM 690 N N . GLU A 1 86 ? -14.416 -6.712 18.451 1.00 93.94 86 GLU A N 1
ATOM 691 C CA . GLU A 1 86 ? -14.602 -7.933 19.238 1.00 93.94 86 GLU A CA 1
ATOM 692 C C . GLU A 1 86 ? -15.887 -7.788 20.058 1.00 93.94 86 GLU A C 1
ATOM 694 O O . GLU A 1 86 ? -16.028 -6.848 20.839 1.00 93.94 86 GLU A O 1
ATOM 699 N N . ALA A 1 87 ? -16.828 -8.713 19.871 1.00 92.44 87 ALA A N 1
ATOM 700 C CA . ALA A 1 87 ? -18.110 -8.726 20.562 1.00 92.44 87 ALA A CA 1
ATOM 701 C C . ALA A 1 87 ? -18.320 -10.061 21.287 1.00 92.44 87 ALA A C 1
ATOM 703 O O . ALA A 1 87 ? -18.010 -11.134 20.760 1.00 92.44 87 ALA A O 1
ATOM 704 N N . ALA A 1 88 ? -18.877 -9.998 22.496 1.00 91.25 88 ALA A N 1
ATOM 705 C CA . ALA A 1 88 ? -19.298 -11.183 23.230 1.00 91.25 88 ALA A CA 1
ATOM 706 C C . ALA A 1 88 ? -20.624 -11.715 22.659 1.00 91.25 88 ALA A C 1
ATOM 708 O O . ALA A 1 88 ? -21.607 -10.982 22.559 1.00 91.25 88 ALA A O 1
ATOM 709 N N . GLU A 1 89 ? -20.657 -12.998 22.307 1.00 89.81 89 GLU A N 1
ATOM 710 C CA . GLU A 1 89 ? -21.846 -13.728 21.862 1.00 89.81 89 GLU A CA 1
ATOM 711 C C . GLU A 1 89 ? -22.089 -14.960 22.747 1.00 89.81 89 GLU A C 1
ATOM 713 O O . GLU A 1 89 ? -21.234 -15.360 23.537 1.00 89.81 89 GLU A O 1
ATOM 718 N N . ARG A 1 90 ? -23.272 -15.580 22.617 1.00 82.75 90 ARG A N 1
ATOM 719 C CA . ARG A 1 90 ? -23.673 -16.742 23.435 1.00 82.75 90 ARG A CA 1
ATOM 720 C C . ARG A 1 90 ? -22.670 -17.901 23.371 1.00 82.75 90 ARG A C 1
ATOM 722 O O . ARG A 1 90 ? -22.423 -18.522 24.397 1.00 82.75 90 ARG A O 1
ATOM 729 N N . ASP A 1 91 ? -22.060 -18.125 22.207 1.00 80.06 91 ASP A N 1
ATOM 730 C CA . ASP A 1 91 ? -21.129 -19.235 21.955 1.00 80.06 91 ASP A CA 1
ATOM 731 C C . ASP A 1 91 ? -19.648 -18.806 21.996 1.00 80.06 91 ASP A C 1
ATOM 733 O O . ASP A 1 91 ? -18.770 -19.495 21.473 1.00 80.06 91 ASP A O 1
ATOM 737 N N . GLY A 1 92 ? -19.347 -17.655 22.608 1.00 87.94 92 GLY A N 1
ATOM 738 C CA . GLY A 1 92 ? -17.985 -17.165 22.805 1.00 87.94 92 GLY A CA 1
ATOM 739 C C . GLY A 1 92 ? -17.756 -15.787 22.200 1.00 87.94 92 GLY A C 1
ATOM 740 O O . GLY A 1 92 ? -18.532 -14.860 22.402 1.00 87.94 92 GLY A O 1
ATOM 741 N N . ARG A 1 93 ? -16.637 -15.621 21.496 1.00 92.75 93 ARG A N 1
ATOM 742 C CA . ARG A 1 93 ? -16.240 -14.329 20.929 1.00 92.75 93 ARG A CA 1
ATOM 743 C C . ARG A 1 93 ? -16.498 -14.295 19.435 1.00 92.75 93 ARG A C 1
ATOM 745 O O . ARG A 1 93 ? -16.056 -15.188 18.714 1.00 92.75 93 ARG A O 1
ATOM 752 N N . ALA A 1 94 ? -17.167 -13.245 18.982 1.00 94.62 94 ALA A N 1
ATOM 753 C CA . ALA A 1 94 ? -17.359 -12.958 17.573 1.00 94.62 94 ALA A CA 1
ATOM 754 C C . ALA A 1 94 ? -16.528 -11.744 17.166 1.00 94.62 94 ALA A C 1
ATOM 756 O O . ALA A 1 94 ? -16.385 -10.780 17.916 1.00 94.62 94 ALA A O 1
ATOM 757 N N . PHE A 1 95 ? -15.988 -11.804 15.955 1.00 95.12 95 PHE A N 1
ATOM 758 C CA . PHE A 1 95 ? -15.156 -10.752 15.392 1.00 95.12 95 PHE A CA 1
ATOM 759 C C . PHE A 1 95 ? -15.826 -10.184 14.152 1.00 95.12 95 PHE A C 1
ATOM 761 O O . PHE A 1 95 ? -16.425 -10.926 13.366 1.00 95.12 95 PHE A O 1
ATOM 768 N N . TYR A 1 96 ? -15.706 -8.876 13.966 1.00 95.75 96 TYR A N 1
ATOM 769 C CA . TYR A 1 96 ? -16.320 -8.168 12.855 1.00 95.75 96 TYR A CA 1
ATOM 770 C C . TYR A 1 96 ? -15.317 -7.230 12.193 1.00 95.75 96 TYR A C 1
ATOM 772 O O . TYR A 1 96 ? -14.531 -6.571 12.868 1.00 95.75 96 TYR A O 1
ATOM 780 N N . SER A 1 97 ? -15.350 -7.165 10.863 1.00 96.88 97 SER A N 1
ATOM 781 C CA . SER A 1 97 ? -14.770 -6.045 10.124 1.00 96.88 97 SER A CA 1
ATOM 782 C C . SER A 1 97 ? -15.813 -4.948 10.036 1.00 96.88 97 SER A C 1
ATOM 784 O O . SER A 1 97 ? -16.911 -5.181 9.520 1.00 96.88 97 SER A O 1
ATOM 786 N N . CYS A 1 98 ? -15.467 -3.769 10.530 1.00 97.06 98 CYS A N 1
ATOM 787 C CA . CYS A 1 98 ? -16.378 -2.642 10.637 1.00 97.06 98 CYS A CA 1
ATOM 788 C C . CYS A 1 98 ? -15.833 -1.435 9.875 1.00 97.06 98 CYS A C 1
ATOM 790 O O . CYS A 1 98 ? -14.619 -1.247 9.794 1.00 97.06 98 CYS A O 1
ATOM 792 N N . LEU A 1 99 ? -16.732 -0.622 9.323 1.00 97.50 99 LEU A N 1
ATOM 793 C CA . LEU A 1 99 ? -16.405 0.633 8.648 1.00 97.50 99 LEU A CA 1
ATOM 794 C C . LEU A 1 99 ? -17.207 1.776 9.263 1.00 97.50 99 LEU A C 1
ATOM 796 O O . LEU A 1 99 ? -18.435 1.697 9.324 1.00 97.50 99 LEU A O 1
ATOM 800 N N . VAL A 1 100 ? -16.521 2.848 9.645 1.00 96.62 100 VAL A N 1
ATOM 801 C CA . VAL A 1 100 ? -17.134 4.121 10.044 1.00 96.62 100 VAL A CA 1
ATOM 802 C C . VAL A 1 100 ? -16.670 5.248 9.126 1.00 96.62 100 VAL A C 1
ATOM 804 O O . VAL A 1 100 ? -15.574 5.210 8.561 1.00 96.62 100 VAL A O 1
ATOM 807 N N . ASP A 1 101 ? -17.525 6.249 8.974 1.00 94.88 101 ASP A N 1
ATOM 808 C CA . ASP A 1 101 ? -17.269 7.486 8.243 1.00 94.88 101 ASP A CA 1
ATOM 809 C C . ASP A 1 101 ? -17.872 8.677 9.011 1.00 94.88 101 ASP A C 1
ATOM 811 O O . ASP A 1 101 ? -18.524 8.505 10.047 1.00 94.88 101 ASP A O 1
ATOM 815 N N . ALA A 1 102 ? -17.676 9.892 8.493 1.00 92.38 102 ALA A N 1
ATOM 816 C CA . ALA A 1 102 ? -18.184 11.122 9.102 1.00 92.38 102 ALA A CA 1
ATOM 817 C C . ALA A 1 102 ? -19.716 11.144 9.287 1.00 92.38 102 ALA A C 1
ATOM 819 O O . ALA A 1 102 ? -20.225 11.881 10.132 1.00 92.38 102 ALA A O 1
ATOM 820 N N . ARG A 1 103 ? -20.453 10.346 8.500 1.00 91.94 103 ARG A N 1
ATOM 821 C CA . ARG A 1 103 ? -21.924 10.304 8.462 1.00 91.94 103 ARG A CA 1
ATOM 822 C C . ARG A 1 103 ? -22.501 9.303 9.465 1.00 91.94 103 ARG A C 1
ATOM 824 O O . ARG A 1 103 ? -23.713 9.262 9.643 1.00 91.94 103 ARG A O 1
ATOM 831 N N . CYS A 1 104 ? -21.657 8.489 10.093 1.00 91.31 104 CYS A N 1
ATOM 832 C CA . CYS A 1 104 ? -22.062 7.557 11.136 1.00 91.31 104 CYS A CA 1
ATOM 833 C C . CYS A 1 104 ? -22.372 8.321 12.426 1.00 91.31 104 CYS A C 1
ATOM 835 O O . CYS A 1 104 ? -21.514 9.057 12.914 1.00 91.31 104 CYS A O 1
ATOM 837 N N . GLU A 1 105 ? -23.562 8.131 12.991 1.00 85.12 105 GLU A N 1
ATOM 838 C CA . GLU A 1 105 ? -23.947 8.770 14.252 1.00 85.12 105 GLU A CA 1
ATOM 839 C C . GLU A 1 105 ? -23.016 8.331 15.388 1.00 85.12 105 GLU A C 1
ATOM 841 O O . GLU A 1 105 ? -22.740 7.139 15.556 1.00 85.12 105 GLU A O 1
ATOM 846 N N . ALA A 1 106 ? -22.511 9.312 16.137 1.00 82.19 106 ALA A N 1
ATOM 847 C CA . ALA A 1 106 ? -21.751 9.091 17.358 1.00 82.19 106 ALA A CA 1
ATOM 848 C C . ALA A 1 106 ? -22.709 9.062 18.553 1.00 82.19 106 ALA A C 1
ATOM 850 O O . ALA A 1 106 ? -23.611 9.896 18.650 1.00 82.19 106 ALA A O 1
ATOM 851 N N . ASP A 1 107 ? -22.508 8.118 19.466 1.00 78.50 107 ASP A N 1
ATOM 852 C CA . ASP A 1 107 ? -23.183 8.130 20.757 1.00 78.50 107 ASP A CA 1
ATOM 853 C C . ASP A 1 107 ? -22.638 9.252 21.664 1.00 78.50 107 ASP A C 1
ATOM 855 O O . ASP A 1 107 ? -21.663 9.937 21.346 1.00 78.50 107 ASP A O 1
ATOM 859 N N . GLY A 1 108 ? -23.253 9.440 22.836 1.00 68.19 108 GLY A N 1
ATOM 860 C CA . GLY A 1 108 ? -22.812 10.444 23.814 1.00 68.19 108 GLY A CA 1
ATOM 861 C C . GLY A 1 108 ? -21.389 10.235 24.361 1.00 68.19 108 GLY A C 1
ATOM 862 O O . GLY A 1 108 ? -20.877 11.117 25.046 1.00 68.19 108 GLY A O 1
ATOM 863 N N . ALA A 1 109 ? -20.748 9.097 24.070 1.00 69.62 109 ALA A N 1
ATOM 864 C CA . ALA A 1 109 ? -19.368 8.775 24.428 1.00 69.62 109 ALA A CA 1
ATOM 865 C C . ALA A 1 109 ? -18.399 8.863 23.224 1.00 69.62 109 ALA A C 1
ATOM 867 O O . ALA A 1 109 ? -17.211 8.545 23.365 1.00 69.62 109 ALA A O 1
ATOM 868 N N . GLY A 1 110 ? -18.876 9.288 22.049 1.00 72.38 110 GLY A N 1
ATOM 869 C CA . GLY A 1 110 ? -18.089 9.433 20.822 1.00 72.38 110 GLY A CA 1
ATOM 870 C C . GLY A 1 110 ? -17.870 8.132 20.041 1.00 72.38 110 GLY A C 1
ATOM 871 O O . GLY A 1 110 ? -17.116 8.129 19.067 1.00 72.38 110 GLY A O 1
ATOM 872 N N . ALA A 1 111 ? -18.488 7.016 20.439 1.00 79.56 111 ALA A N 1
ATOM 873 C CA . ALA A 1 111 ? -18.432 5.778 19.668 1.00 79.56 111 ALA A CA 1
ATOM 874 C C . ALA A 1 111 ? -19.453 5.832 18.525 1.00 79.56 111 ALA A C 1
ATOM 876 O O . ALA A 1 111 ? -20.625 6.138 18.727 1.00 79.56 111 ALA A O 1
ATOM 877 N N . ARG A 1 112 ? -19.003 5.543 17.301 1.00 88.44 112 ARG A N 1
ATOM 878 C CA . ARG A 1 112 ? -19.840 5.619 16.097 1.00 88.44 112 ARG A CA 1
ATOM 879 C C . ARG A 1 112 ? -20.422 4.259 15.745 1.00 88.44 112 ARG A C 1
ATOM 881 O O . ARG A 1 112 ? -19.688 3.271 15.697 1.00 88.44 112 ARG A O 1
ATOM 888 N N . ALA A 1 113 ? -21.717 4.219 15.441 1.00 90.75 113 ALA A N 1
ATOM 889 C CA . ALA A 1 113 ? -22.341 3.014 14.907 1.00 90.75 113 ALA A CA 1
ATOM 890 C C . ALA A 1 113 ? -21.761 2.711 13.509 1.00 90.75 113 ALA A C 1
ATOM 892 O O . ALA A 1 113 ? -21.776 3.591 12.644 1.00 90.75 113 ALA A O 1
ATOM 893 N N . PRO A 1 114 ? -21.229 1.503 13.252 1.00 93.88 114 PRO A N 1
ATOM 894 C CA . PRO A 1 114 ? -20.579 1.211 11.982 1.00 93.88 114 PRO A CA 1
ATOM 895 C C . PRO A 1 114 ? -21.586 1.159 10.832 1.00 93.88 114 PRO A C 1
ATOM 897 O O . PRO A 1 114 ? -22.608 0.479 10.912 1.00 93.88 114 PRO A O 1
ATOM 900 N N . ARG A 1 115 ? -21.253 1.818 9.716 1.00 94.62 115 ARG A N 1
ATOM 901 C CA . ARG A 1 115 ? -22.035 1.780 8.469 1.00 94.62 115 ARG A CA 1
ATOM 902 C C . ARG A 1 115 ? -22.130 0.369 7.902 1.00 94.62 115 ARG A C 1
ATOM 904 O O . ARG A 1 115 ? -23.170 -0.040 7.396 1.00 94.62 115 ARG A O 1
ATOM 911 N N . TYR A 1 116 ? -21.018 -0.354 7.963 1.00 96.50 116 TYR A N 1
ATOM 912 C CA . TYR A 1 116 ? -20.943 -1.760 7.593 1.00 96.50 116 TYR A CA 1
ATOM 913 C C . TYR A 1 116 ? -20.319 -2.537 8.739 1.00 96.50 116 TYR A C 1
ATOM 915 O O . TYR A 1 116 ? -19.301 -2.116 9.284 1.00 96.50 116 TYR A O 1
ATOM 923 N N . ARG A 1 117 ? -20.912 -3.688 9.059 1.00 95.62 117 ARG A N 1
ATOM 924 C CA . ARG A 1 117 ? -20.462 -4.603 10.109 1.00 95.62 117 ARG A CA 1
ATOM 925 C C . ARG A 1 117 ? -20.528 -6.032 9.584 1.00 95.62 117 ARG A C 1
ATOM 927 O O . ARG A 1 117 ? -21.603 -6.619 9.495 1.00 95.62 117 ARG A O 1
ATOM 934 N N . VAL A 1 118 ? -19.382 -6.573 9.185 1.00 97.00 118 VAL A N 1
ATOM 935 C CA . VAL A 1 118 ? -19.272 -7.873 8.508 1.00 97.00 118 VAL A CA 1
ATOM 936 C C . VAL A 1 118 ? -18.683 -8.896 9.466 1.00 97.00 118 VAL A C 1
ATOM 938 O O . VAL A 1 118 ? -17.554 -8.733 9.926 1.00 97.00 118 VAL A O 1
ATOM 941 N N . ARG A 1 119 ? -19.440 -9.957 9.764 1.00 95.88 119 ARG A N 1
ATOM 942 C CA . ARG A 1 119 ? -18.984 -11.045 10.638 1.00 95.88 119 ARG A CA 1
ATOM 943 C C . ARG A 1 119 ? -17.824 -11.796 9.990 1.00 95.88 119 ARG A C 1
ATOM 945 O O . ARG A 1 119 ? -17.910 -12.206 8.835 1.00 95.88 119 ARG A O 1
ATOM 952 N N . LEU A 1 120 ? -16.759 -11.995 10.756 1.00 94.81 120 LEU A N 1
ATOM 953 C CA . LEU A 1 120 ? -15.582 -12.754 10.356 1.00 94.81 120 LEU A CA 1
ATOM 954 C C . LEU A 1 120 ? -15.693 -14.219 10.801 1.00 94.81 120 LEU A C 1
ATOM 956 O O . LEU A 1 120 ? -16.361 -14.514 11.795 1.00 94.81 120 LEU A O 1
ATOM 960 N N . PRO A 1 121 ? -15.010 -15.149 10.107 1.00 92.19 121 PRO A N 1
ATOM 961 C CA . PRO A 1 121 ? -15.012 -16.567 10.474 1.00 92.19 121 PRO A CA 1
ATOM 962 C C . PRO A 1 121 ? -14.249 -16.861 11.778 1.00 92.19 121 PRO A C 1
ATOM 964 O O . PRO A 1 121 ? -14.331 -17.968 12.299 1.00 92.19 121 PRO A O 1
ATOM 967 N N . GLY A 1 122 ? -13.492 -15.894 12.301 1.00 92.31 122 GLY A N 1
ATOM 968 C CA . GLY A 1 122 ? -12.703 -16.019 13.521 1.00 92.31 122 GLY A CA 1
ATOM 969 C C . GLY A 1 122 ? -11.870 -14.766 13.779 1.00 92.31 122 GLY A C 1
ATOM 970 O O . GLY A 1 122 ? -12.083 -13.730 13.149 1.00 92.31 122 GLY A O 1
ATOM 971 N N . HIS A 1 123 ? -10.911 -14.870 14.700 1.00 90.62 123 HIS A N 1
ATOM 972 C CA . HIS A 1 123 ? -9.994 -13.777 15.024 1.00 90.62 123 HIS A CA 1
ATOM 973 C C . HIS A 1 123 ? -9.134 -13.403 13.798 1.00 90.62 123 HIS A C 1
ATOM 975 O O . HIS A 1 123 ? -8.392 -14.259 13.310 1.00 90.62 123 HIS A O 1
ATOM 981 N N . PRO A 1 124 ? -9.210 -12.158 13.286 1.00 89.00 124 PRO A N 1
ATOM 982 C CA . PRO A 1 124 ? -8.590 -11.795 12.009 1.00 89.00 124 PRO A CA 1
ATOM 983 C C . PRO A 1 124 ? -7.091 -11.514 12.083 1.00 89.00 124 PRO A C 1
ATOM 985 O O . PRO A 1 124 ? -6.465 -11.403 11.036 1.00 89.00 124 PRO A O 1
ATOM 988 N N . ILE A 1 125 ? -6.515 -11.360 13.279 1.00 89.69 125 ILE A N 1
ATOM 989 C CA . ILE A 1 125 ? -5.092 -11.045 13.439 1.00 89.69 125 ILE A CA 1
ATOM 990 C C . ILE A 1 125 ? -4.317 -12.363 13.511 1.00 89.69 125 ILE A C 1
ATOM 992 O O . ILE A 1 125 ? -4.210 -12.988 14.571 1.00 89.69 125 ILE A O 1
ATOM 996 N N . LEU A 1 126 ? -3.823 -12.797 12.355 1.00 89.88 126 LEU A N 1
ATOM 997 C CA . LEU A 1 126 ? -3.097 -14.050 12.148 1.00 89.88 126 LEU A CA 1
ATOM 998 C C . LEU A 1 126 ? -1.582 -13.833 12.020 1.00 89.88 126 LEU A C 1
ATOM 1000 O O . LEU A 1 126 ? -0.804 -14.756 12.276 1.00 89.88 126 LEU A O 1
ATOM 1004 N N . GLY A 1 127 ? -1.160 -12.637 11.603 1.00 87.94 127 GLY A N 1
ATOM 1005 C CA . GLY A 1 127 ? 0.233 -12.259 11.390 1.00 87.94 127 GLY A CA 1
ATOM 1006 C C . GLY A 1 127 ? 0.770 -11.274 12.428 1.00 87.94 127 GLY A C 1
ATOM 1007 O O . GLY A 1 127 ? 0.636 -11.461 13.638 1.00 87.94 127 GLY A O 1
ATOM 1008 N N . HIS A 1 128 ? 1.449 -10.242 11.925 1.00 85.25 128 HIS A N 1
ATOM 1009 C CA . HIS A 1 128 ? 2.061 -9.168 12.713 1.00 85.25 128 HIS A CA 1
ATOM 1010 C C . HIS A 1 128 ? 1.219 -7.879 12.733 1.00 85.25 128 HIS A C 1
ATOM 1012 O O . HIS A 1 128 ? 1.680 -6.861 13.244 1.00 85.25 128 HIS A O 1
ATOM 1018 N N . GLY A 1 129 ? 0.003 -7.898 12.176 1.00 88.75 129 GLY A N 1
ATOM 1019 C CA . GLY A 1 129 ? -0.934 -6.775 12.213 1.00 88.75 129 GLY A CA 1
ATOM 1020 C C . GLY A 1 129 ? -1.079 -6.021 10.890 1.00 88.75 129 GLY A C 1
ATOM 1021 O O . GLY A 1 129 ? -2.212 -5.776 10.490 1.00 88.75 129 GLY A O 1
ATOM 1022 N N . LYS A 1 130 ? 0.008 -5.679 10.173 1.00 91.56 130 LYS A N 1
ATOM 1023 C CA . LYS A 1 130 ? -0.069 -4.889 8.917 1.00 91.56 130 LYS A CA 1
ATOM 1024 C C . LYS A 1 130 ? -0.807 -5.636 7.800 1.00 91.56 130 LYS A C 1
ATOM 1026 O O . LYS A 1 130 ? -1.819 -5.134 7.313 1.00 91.56 130 LYS A O 1
ATOM 1031 N N . GLY A 1 131 ? -0.375 -6.848 7.448 1.00 91.88 131 GLY A N 1
ATOM 1032 C CA . GLY A 1 131 ? -1.087 -7.665 6.456 1.00 91.88 131 GLY A CA 1
ATOM 1033 C C . GLY A 1 131 ? -2.534 -7.984 6.855 1.00 91.88 131 GLY A C 1
ATOM 1034 O O . GLY A 1 131 ? -3.426 -7.986 6.007 1.00 91.88 131 GLY A O 1
ATOM 1035 N N . ASP A 1 132 ? -2.790 -8.188 8.151 1.00 93.06 132 ASP A N 1
ATOM 1036 C CA . ASP A 1 132 ? -4.138 -8.404 8.690 1.00 93.06 132 ASP A CA 1
ATOM 1037 C C . ASP A 1 132 ? -5.023 -7.154 8.498 1.00 93.06 132 ASP A C 1
ATOM 1039 O O . ASP A 1 132 ? -6.137 -7.263 7.983 1.00 93.06 132 ASP A O 1
ATOM 1043 N N . ASN A 1 133 ? -4.496 -5.966 8.837 1.00 93.44 133 ASN A N 1
ATOM 1044 C CA . ASN A 1 133 ? -5.114 -4.646 8.633 1.00 93.44 133 ASN A CA 1
ATOM 1045 C C . ASN A 1 133 ? -5.516 -4.424 7.174 1.00 93.44 133 ASN A C 1
ATOM 1047 O O . ASN A 1 133 ? -6.662 -4.088 6.876 1.00 93.44 133 ASN A O 1
ATOM 1051 N N . GLN A 1 134 ? -4.579 -4.644 6.254 1.00 93.94 134 GLN A N 1
ATOM 1052 C CA . GLN A 1 134 ? -4.825 -4.449 4.829 1.00 93.94 134 GLN A CA 1
ATOM 1053 C C . GLN A 1 134 ? -5.923 -5.391 4.309 1.00 93.94 134 GLN A C 1
ATOM 1055 O O . GLN A 1 134 ? -6.826 -4.958 3.593 1.00 93.94 134 GLN A O 1
ATOM 1060 N N . ASN A 1 135 ? -5.879 -6.672 4.686 1.00 94.12 135 ASN A N 1
ATOM 1061 C CA . ASN A 1 135 ? -6.811 -7.670 4.165 1.00 94.12 135 ASN A CA 1
ATOM 1062 C C . ASN A 1 135 ? -8.238 -7.497 4.691 1.00 94.12 135 ASN A C 1
ATOM 1064 O O . ASN A 1 135 ? -9.180 -7.643 3.912 1.00 94.12 135 ASN A O 1
ATOM 1068 N N . HIS A 1 136 ? -8.426 -7.171 5.974 1.00 94.56 136 HIS A N 1
ATOM 1069 C CA . HIS A 1 136 ? -9.780 -6.961 6.499 1.00 94.56 136 HIS A CA 1
ATOM 1070 C C . HIS A 1 136 ? -10.392 -5.648 5.981 1.00 94.56 136 HIS A C 1
ATOM 1072 O O . HIS A 1 136 ? -11.603 -5.569 5.785 1.00 94.56 136 HIS A O 1
ATOM 1078 N N . ALA A 1 137 ? -9.571 -4.622 5.726 1.00 95.75 137 ALA A N 1
ATOM 1079 C CA . ALA A 1 137 ? -10.035 -3.353 5.170 1.00 95.75 137 ALA A CA 1
ATOM 1080 C C . ALA A 1 137 ? -10.355 -3.439 3.666 1.00 95.75 137 ALA A C 1
ATOM 1082 O O . ALA A 1 137 ? -11.140 -2.636 3.158 1.00 95.75 137 ALA A O 1
ATOM 1083 N N . LEU A 1 138 ? -9.793 -4.425 2.955 1.00 95.38 138 LEU A N 1
ATOM 1084 C CA . LEU A 1 138 ? -9.911 -4.587 1.502 1.00 95.38 138 LEU A CA 1
ATOM 1085 C C . LEU A 1 138 ? -11.365 -4.589 1.006 1.00 95.38 138 LEU A C 1
ATOM 1087 O O . LEU A 1 138 ? -11.653 -4.015 -0.047 1.00 95.38 138 LEU A O 1
ATOM 1091 N N . ILE A 1 139 ? -12.288 -5.180 1.771 1.00 95.12 139 ILE A N 1
ATOM 1092 C CA . ILE A 1 139 ? -13.717 -5.263 1.420 1.00 95.12 139 ILE A CA 1
ATOM 1093 C C . ILE A 1 139 ? -14.416 -3.895 1.386 1.00 95.12 139 ILE A C 1
ATOM 1095 O O . ILE A 1 139 ? -15.445 -3.756 0.733 1.00 95.12 139 ILE A O 1
ATOM 1099 N N . PHE A 1 140 ? -13.855 -2.883 2.053 1.00 96.50 140 PHE A N 1
ATOM 1100 C CA . PHE A 1 140 ? -14.416 -1.530 2.132 1.00 96.50 140 PHE A CA 1
ATOM 1101 C C . PHE A 1 140 ? -13.841 -0.562 1.090 1.00 96.50 140 PHE A C 1
ATOM 1103 O O . PHE A 1 140 ? -14.257 0.597 1.011 1.00 96.50 140 PHE A O 1
ATOM 1110 N N . THR A 1 141 ? -12.879 -1.023 0.291 1.00 95.38 141 THR A N 1
ATOM 1111 C CA . THR A 1 141 ? -12.286 -0.247 -0.806 1.00 95.38 141 THR A CA 1
ATOM 1112 C C . THR A 1 141 ? -13.148 -0.350 -2.067 1.00 95.38 141 THR A C 1
ATOM 1114 O O . THR A 1 141 ? -13.800 -1.372 -2.294 1.00 95.38 141 THR A O 1
ATOM 1117 N N . SER A 1 142 ? -13.121 0.665 -2.929 1.00 89.81 142 SER A N 1
ATOM 1118 C CA . SER A 1 142 ? -13.779 0.660 -4.249 1.00 89.81 142 SER A CA 1
ATOM 1119 C C . SER A 1 142 ? -12.761 0.750 -5.390 1.00 89.81 142 SER A C 1
ATOM 1121 O O . SER A 1 142 ? -11.624 1.149 -5.166 1.00 89.81 142 SER A O 1
ATOM 1123 N N . GLY A 1 143 ? -13.174 0.382 -6.607 1.00 91.38 143 GLY A N 1
ATOM 1124 C CA . GLY A 1 143 ? -12.325 0.417 -7.803 1.00 91.38 143 GLY A CA 1
ATOM 1125 C C . GLY A 1 143 ? -11.545 -0.877 -8.064 1.00 91.38 143 GLY A C 1
ATOM 1126 O O . GLY A 1 143 ? -11.505 -1.778 -7.226 1.00 91.38 143 GLY A O 1
ATOM 1127 N N . GLU A 1 144 ? -10.962 -0.970 -9.261 1.00 92.50 144 GLU A N 1
ATOM 1128 C CA . GLU A 1 144 ? -10.170 -2.125 -9.719 1.00 92.50 144 GLU A CA 1
ATOM 1129 C C . GLU A 1 144 ? -8.682 -2.001 -9.381 1.00 92.50 144 GLU A C 1
ATOM 1131 O O . GLU A 1 144 ? -8.000 -3.010 -9.225 1.00 92.50 144 GLU A O 1
ATOM 1136 N N . VAL A 1 145 ? -8.181 -0.773 -9.248 1.00 95.81 145 VAL A N 1
ATOM 1137 C CA . VAL A 1 145 ? -6.792 -0.491 -8.884 1.00 95.81 145 VAL A CA 1
ATOM 1138 C C . VAL A 1 145 ? -6.763 -0.004 -7.442 1.00 95.81 145 VAL A C 1
ATOM 1140 O O . VAL A 1 145 ? -7.479 0.928 -7.078 1.00 95.81 145 VAL A O 1
ATOM 1143 N N . LEU A 1 146 ? -5.934 -0.638 -6.621 1.00 96.88 146 LEU A N 1
ATOM 1144 C CA . LEU A 1 146 ? -5.744 -0.302 -5.214 1.00 96.88 146 LEU A CA 1
ATOM 1145 C C . LEU A 1 146 ? -4.307 0.174 -4.998 1.00 96.88 146 LEU A C 1
ATOM 1147 O O . LEU A 1 146 ? -3.386 -0.440 -5.523 1.00 96.88 146 LEU A O 1
ATOM 1151 N N . GLN A 1 147 ? -4.107 1.219 -4.197 1.00 96.25 147 GLN A N 1
ATOM 1152 C CA . GLN A 1 147 ? -2.778 1.623 -3.740 1.00 96.25 147 GLN A CA 1
ATOM 1153 C C . GLN A 1 147 ? -2.588 1.257 -2.270 1.00 96.25 147 GLN A C 1
ATOM 1155 O O . GLN A 1 147 ? -3.437 1.574 -1.434 1.00 96.25 147 GLN A O 1
ATOM 1160 N N . CYS A 1 148 ? -1.459 0.633 -1.951 1.00 94.19 148 CYS A N 1
ATOM 1161 C CA . CYS A 1 148 ? -1.054 0.366 -0.576 1.00 94.19 148 CYS A CA 1
ATOM 1162 C C . CYS A 1 148 ? -0.121 1.484 -0.091 1.00 94.19 148 CYS A C 1
ATOM 1164 O O . CYS A 1 148 ? 0.887 1.778 -0.732 1.00 94.19 148 CYS A O 1
ATOM 1166 N N . ILE A 1 149 ? -0.469 2.111 1.037 1.00 95.25 149 ILE A N 1
ATOM 1167 C CA . ILE A 1 149 ? 0.271 3.232 1.630 1.00 95.25 149 ILE A CA 1
ATOM 1168 C C . ILE A 1 149 ? 0.484 2.986 3.125 1.00 95.25 149 ILE A C 1
ATOM 1170 O O . ILE A 1 149 ? -0.455 2.642 3.846 1.00 95.25 149 ILE A O 1
ATOM 1174 N N . ASP A 1 150 ? 1.714 3.190 3.589 1.00 93.50 150 ASP A N 1
ATOM 1175 C CA . ASP A 1 150 ? 2.061 3.172 5.007 1.00 93.50 150 ASP A CA 1
ATOM 1176 C C . ASP A 1 150 ? 1.657 4.488 5.697 1.00 93.50 150 ASP A C 1
ATOM 1178 O O . ASP A 1 150 ? 1.673 5.575 5.115 1.00 93.50 150 ASP A O 1
ATOM 1182 N N . ALA A 1 151 ? 1.351 4.412 6.996 1.00 92.06 151 ALA A N 1
ATOM 1183 C CA . ALA A 1 151 ? 0.898 5.558 7.789 1.00 92.06 151 ALA A CA 1
ATOM 1184 C C . ALA A 1 151 ? 1.943 6.684 7.934 1.00 92.06 151 ALA A C 1
ATOM 1186 O O . ALA A 1 151 ? 1.599 7.766 8.409 1.00 92.06 151 ALA A O 1
ATOM 1187 N N . ASN A 1 152 ? 3.195 6.451 7.533 1.00 91.50 152 ASN A N 1
ATOM 1188 C CA . ASN A 1 152 ? 4.298 7.412 7.560 1.00 91.50 152 ASN A CA 1
ATOM 1189 C C . ASN A 1 152 ? 4.712 7.924 6.163 1.00 91.50 152 ASN A C 1
ATOM 1191 O O . ASN A 1 152 ? 5.815 8.462 6.016 1.00 91.50 152 ASN A O 1
ATOM 1195 N N . GLN A 1 153 ? 3.857 7.763 5.152 1.00 92.69 153 GLN A N 1
ATOM 1196 C CA . GLN A 1 153 ? 4.104 8.278 3.806 1.00 92.69 153 GLN A CA 1
ATOM 1197 C C . GLN A 1 153 ? 3.354 9.586 3.525 1.00 92.69 153 GLN A C 1
ATOM 1199 O O . GLN A 1 153 ? 2.397 9.944 4.201 1.00 92.69 153 GLN A O 1
ATOM 1204 N N . ASP A 1 154 ? 3.805 10.328 2.522 1.00 92.38 154 ASP A N 1
ATOM 1205 C CA . ASP A 1 154 ? 3.203 11.586 2.082 1.00 92.38 154 ASP A CA 1
ATOM 1206 C C . ASP A 1 154 ? 3.154 11.616 0.551 1.00 92.38 154 ASP A C 1
ATOM 1208 O O . ASP A 1 154 ? 4.045 11.091 -0.120 1.00 92.38 154 ASP A O 1
ATOM 1212 N N . SER A 1 155 ? 2.114 12.233 -0.002 1.00 92.62 155 SER A N 1
ATOM 1213 C CA . SER A 1 155 ? 1.955 12.397 -1.448 1.00 92.62 155 SER A CA 1
ATOM 1214 C C . SER A 1 155 ? 1.896 13.874 -1.809 1.00 92.62 155 SER A C 1
ATOM 1216 O O . SER A 1 155 ? 1.451 14.724 -1.029 1.00 92.62 155 SER A O 1
ATOM 1218 N N . TYR A 1 156 ? 2.357 14.174 -3.015 1.00 91.00 156 TYR A N 1
ATOM 1219 C CA . TYR A 1 156 ? 2.451 15.519 -3.558 1.00 91.00 156 TYR A CA 1
ATOM 1220 C C . TYR A 1 156 ? 1.460 15.693 -4.710 1.00 91.00 156 TYR A C 1
ATOM 1222 O O . TYR A 1 156 ? 1.075 14.714 -5.355 1.00 91.00 156 TYR A O 1
ATOM 1230 N N . LEU A 1 157 ? 1.022 16.929 -4.960 1.00 94.12 157 LEU A N 1
ATOM 1231 C CA . LEU A 1 157 ? -0.009 17.194 -5.969 1.00 94.12 157 LEU A CA 1
ATOM 1232 C C . LEU A 1 157 ? 0.494 16.830 -7.371 1.00 94.12 157 LEU A C 1
ATOM 1234 O O . LEU A 1 157 ? -0.235 16.233 -8.155 1.00 94.12 157 LEU A O 1
ATOM 1238 N N . GLU A 1 158 ? 1.762 17.119 -7.657 1.00 93.00 158 GLU A N 1
ATOM 1239 C CA . GLU A 1 158 ? 2.434 16.773 -8.906 1.00 93.00 158 GLU A CA 1
ATOM 1240 C C . GLU A 1 158 ? 2.459 15.261 -9.162 1.00 93.00 158 GLU A C 1
ATOM 1242 O O . GLU A 1 158 ? 2.198 14.827 -10.281 1.00 93.00 158 GLU A O 1
ATOM 1247 N N . THR A 1 159 ? 2.681 14.442 -8.127 1.00 91.50 159 THR A N 1
ATOM 1248 C CA . THR A 1 159 ? 2.586 12.981 -8.244 1.00 91.50 159 THR A CA 1
ATOM 1249 C C . THR A 1 159 ? 1.137 12.555 -8.465 1.00 91.50 159 THR A C 1
ATOM 1251 O O . THR A 1 159 ? 0.870 11.675 -9.281 1.00 91.50 159 THR A O 1
ATOM 1254 N N . ALA A 1 160 ? 0.196 13.171 -7.748 1.00 94.56 160 ALA A N 1
ATOM 1255 C CA . ALA A 1 160 ? -1.220 12.837 -7.829 1.00 94.56 160 ALA A CA 1
ATOM 1256 C C . ALA A 1 160 ? -1.822 13.123 -9.218 1.00 94.56 160 ALA A C 1
ATOM 1258 O O . ALA A 1 160 ? -2.642 12.340 -9.695 1.00 94.56 160 ALA A O 1
ATOM 1259 N N . LEU A 1 161 ? -1.366 14.175 -9.908 1.00 95.00 161 LEU A N 1
ATOM 1260 C CA . LEU A 1 161 ? -1.760 14.485 -11.292 1.00 95.00 161 LEU A CA 1
ATOM 1261 C C . LEU A 1 161 ? -1.381 13.378 -12.289 1.00 95.00 161 LEU A C 1
ATOM 1263 O O . LEU A 1 161 ? -2.035 13.218 -13.317 1.00 95.00 161 LEU A O 1
ATOM 1267 N N . MET A 1 162 ? -0.376 12.563 -11.968 1.00 94.56 162 MET A N 1
ATOM 1268 C CA . MET A 1 162 ? 0.080 11.454 -12.810 1.00 94.56 162 MET A CA 1
ATOM 1269 C C . MET A 1 162 ? -0.739 10.166 -12.614 1.00 94.56 162 MET A C 1
ATOM 1271 O O . MET A 1 162 ? -0.422 9.143 -13.226 1.00 94.56 162 MET A O 1
ATOM 1275 N N . VAL A 1 163 ? -1.803 10.181 -11.798 1.00 92.38 163 VAL A N 1
ATOM 1276 C CA . VAL A 1 163 ? -2.640 8.993 -11.547 1.00 92.38 163 VAL A CA 1
ATOM 1277 C C . VAL A 1 163 ? -3.257 8.428 -12.833 1.00 92.38 163 VAL A C 1
ATOM 1279 O O . VAL A 1 163 ? -3.368 7.216 -12.976 1.00 92.38 163 VAL A O 1
ATOM 1282 N N . ASN A 1 164 ? -3.556 9.262 -13.831 1.00 90.75 164 ASN A N 1
ATOM 1283 C CA . ASN A 1 164 ? -4.035 8.778 -15.130 1.00 90.75 164 ASN A CA 1
ATOM 1284 C C . ASN A 1 164 ? -2.982 7.919 -15.852 1.00 90.75 164 ASN A C 1
ATOM 1286 O O . ASN A 1 164 ? -3.323 6.896 -16.445 1.00 90.75 164 ASN A O 1
ATOM 1290 N N . CYS A 1 165 ? -1.697 8.280 -15.751 1.00 92.50 165 CYS A N 1
ATOM 1291 C CA . CYS A 1 165 ? -0.598 7.467 -16.274 1.00 92.50 165 CYS A CA 1
ATOM 1292 C C . CYS A 1 165 ? -0.483 6.141 -15.514 1.00 92.50 165 CYS A C 1
ATOM 1294 O O . CYS A 1 165 ? -0.312 5.097 -16.131 1.00 92.50 165 CYS A O 1
ATOM 1296 N N . VAL A 1 166 ? -0.637 6.168 -14.183 1.00 93.81 166 VAL A N 1
ATOM 1297 C CA . VAL A 1 166 ? -0.693 4.955 -13.345 1.00 93.81 166 VAL A CA 1
ATOM 1298 C C . VAL A 1 166 ? -1.798 4.014 -13.822 1.00 93.81 166 VAL A C 1
ATOM 1300 O O . VAL A 1 166 ? -1.537 2.839 -14.060 1.00 93.81 166 VAL A O 1
ATOM 1303 N N . LEU A 1 167 ? -3.022 4.520 -13.994 1.00 93.06 167 LEU A N 1
ATOM 1304 C CA . LEU A 1 167 ? -4.168 3.713 -14.422 1.00 93.06 167 LEU A CA 1
ATOM 1305 C C . LEU A 1 167 ? -3.991 3.155 -15.842 1.00 93.06 167 LEU A C 1
ATOM 1307 O O . LEU A 1 167 ? -4.426 2.036 -16.116 1.00 93.06 167 LEU A O 1
ATOM 1311 N N . ALA A 1 168 ? -3.316 3.890 -16.731 1.00 91.50 168 ALA A N 1
ATOM 1312 C CA . ALA A 1 168 ? -3.018 3.425 -18.084 1.00 91.50 168 ALA A CA 1
ATOM 1313 C C . ALA A 1 168 ? -2.128 2.169 -18.101 1.00 91.50 168 ALA A C 1
ATOM 1315 O O . ALA A 1 168 ? -2.341 1.297 -18.939 1.00 91.50 168 ALA A O 1
ATOM 1316 N N . GLU A 1 169 ? -1.197 2.012 -17.157 1.00 91.69 169 GLU A N 1
ATOM 1317 C CA . GLU A 1 169 ? -0.328 0.822 -17.070 1.00 91.69 169 GLU A CA 1
ATOM 1318 C C . GLU A 1 169 ? -1.116 -0.469 -16.752 1.00 91.69 169 GLU A C 1
ATOM 1320 O O . GLU A 1 169 ? -0.661 -1.568 -17.069 1.00 91.69 169 GLU A O 1
ATOM 1325 N N . PHE A 1 170 ? -2.316 -0.361 -16.165 1.00 91.88 170 PHE A N 1
ATOM 1326 C CA . PHE A 1 170 ? -3.213 -1.499 -15.902 1.00 91.88 170 PHE A CA 1
ATOM 1327 C C . PHE A 1 170 ? -4.164 -1.817 -17.068 1.00 91.88 170 PHE A C 1
ATOM 1329 O O . PHE A 1 170 ? -4.853 -2.842 -17.029 1.00 91.88 170 PHE A O 1
ATOM 1336 N N . ASN A 1 171 ? -4.211 -0.964 -18.097 1.00 88.25 171 ASN A N 1
ATOM 1337 C CA . ASN A 1 171 ? -5.079 -1.121 -19.261 1.00 88.25 171 ASN A CA 1
ATOM 1338 C C . ASN A 1 171 ? -4.417 -2.015 -20.325 1.00 88.25 171 ASN A C 1
ATOM 1340 O O . ASN A 1 171 ? -3.365 -1.678 -20.866 1.00 88.25 171 ASN A O 1
ATOM 1344 N N . GLU A 1 172 ? -5.059 -3.133 -20.669 1.00 77.81 172 GLU A N 1
ATOM 1345 C CA . GLU A 1 172 ? -4.547 -4.119 -21.635 1.00 77.81 172 GLU A CA 1
ATOM 1346 C C . GLU A 1 172 ? -4.222 -3.501 -23.000 1.00 7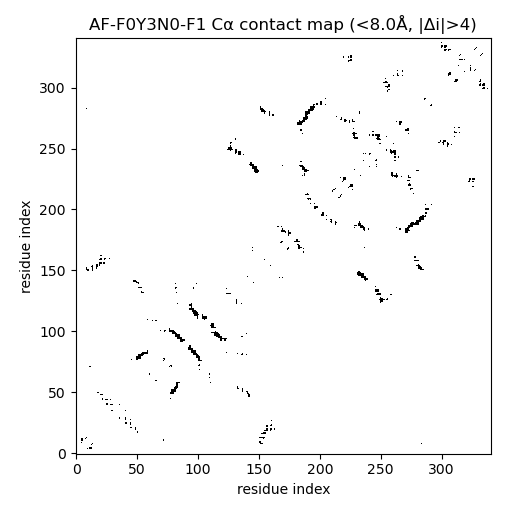7.81 172 GLU A C 1
ATOM 1348 O O . GLU A 1 172 ? -3.121 -3.689 -23.509 1.00 77.81 172 GLU A O 1
ATOM 1353 N N . ALA A 1 173 ? -5.106 -2.658 -23.540 1.00 77.12 173 ALA A N 1
ATOM 1354 C CA . ALA A 1 173 ? -4.885 -2.006 -24.831 1.00 77.12 173 ALA A CA 1
ATOM 1355 C C . ALA A 1 173 ? -3.707 -1.016 -24.802 1.00 77.12 173 ALA A C 1
ATOM 1357 O O . ALA A 1 173 ? -3.115 -0.697 -25.835 1.00 77.12 173 ALA A O 1
ATOM 1358 N N . HIS A 1 174 ? -3.374 -0.457 -23.636 1.00 78.31 174 HIS A N 1
ATOM 1359 C CA . HIS A 1 174 ? -2.167 0.353 -23.481 1.00 78.31 174 HIS A CA 1
ATOM 1360 C C . HIS A 1 174 ? -0.915 -0.529 -23.443 1.00 78.31 174 HIS A C 1
ATOM 1362 O O . HIS A 1 174 ? 0.044 -0.250 -24.162 1.00 78.31 174 HIS A O 1
ATOM 1368 N N . VAL A 1 175 ? -0.954 -1.618 -22.672 1.00 74.00 175 VAL A N 1
ATOM 1369 C CA . VAL A 1 175 ? 0.146 -2.586 -22.563 1.00 74.00 175 VAL A CA 1
ATOM 1370 C C . VAL A 1 175 ? 0.491 -3.193 -23.925 1.00 74.00 175 VAL A C 1
ATOM 1372 O O . VAL A 1 175 ? 1.665 -3.213 -24.290 1.00 74.00 175 VAL A O 1
ATOM 1375 N N . GLU A 1 176 ? -0.507 -3.612 -24.704 1.00 74.25 176 GLU A N 1
ATOM 1376 C CA . GLU A 1 176 ? -0.308 -4.169 -26.048 1.00 74.25 176 GLU A CA 1
ATOM 1377 C C . GLU A 1 176 ? 0.358 -3.163 -26.995 1.00 74.25 176 GLU A C 1
ATOM 1379 O O . GLU A 1 176 ? 1.343 -3.487 -27.660 1.00 74.25 176 GLU A O 1
ATOM 1384 N N . ARG A 1 177 ? -0.120 -1.908 -27.012 1.00 73.44 177 ARG A N 1
ATOM 1385 C CA . ARG A 1 177 ? 0.479 -0.828 -27.820 1.00 73.44 177 ARG A CA 1
ATOM 1386 C C . ARG A 1 177 ? 1.924 -0.528 -27.427 1.00 73.44 177 ARG A C 1
ATOM 1388 O O . ARG A 1 177 ? 2.719 -0.163 -28.286 1.00 73.44 177 ARG A O 1
ATOM 1395 N N . ALA A 1 178 ? 2.264 -0.685 -26.151 1.00 71.56 178 ALA A N 1
ATOM 1396 C CA . ALA A 1 178 ? 3.621 -0.516 -25.641 1.00 71.56 178 ALA A CA 1
ATOM 1397 C C . ALA A 1 178 ? 4.527 -1.743 -25.890 1.00 71.56 178 ALA A C 1
ATOM 1399 O O . ALA A 1 178 ? 5.667 -1.761 -25.425 1.00 71.56 178 ALA A O 1
ATOM 1400 N N . GLY A 1 179 ? 4.043 -2.776 -26.595 1.00 68.19 179 GLY A N 1
ATOM 1401 C CA . GLY A 1 179 ? 4.782 -4.019 -26.844 1.00 68.19 179 GLY A CA 1
ATOM 1402 C C . GLY A 1 179 ? 4.874 -4.940 -25.622 1.00 68.19 179 GLY A C 1
ATOM 1403 O O . GLY A 1 179 ? 5.680 -5.871 -25.602 1.00 68.19 179 GLY A O 1
ATOM 1404 N N . GLY A 1 180 ? 4.074 -4.683 -24.586 1.00 66.94 180 GLY A N 1
ATOM 1405 C CA . GLY A 1 180 ? 3.971 -5.530 -23.408 1.00 66.94 180 GLY A CA 1
ATOM 1406 C C . GLY A 1 180 ? 3.094 -6.753 -23.675 1.00 66.94 180 GLY A C 1
ATOM 1407 O O . GLY A 1 180 ? 2.046 -6.663 -24.301 1.00 66.94 180 GLY A O 1
ATOM 1408 N N . ALA A 1 181 ? 3.509 -7.913 -23.165 1.00 61.84 181 ALA A N 1
ATOM 1409 C CA . ALA A 1 181 ? 2.800 -9.173 -23.400 1.00 61.84 181 ALA A CA 1
ATOM 1410 C C . ALA A 1 181 ? 1.715 -9.495 -22.353 1.00 61.84 181 ALA A C 1
ATOM 1412 O O . ALA A 1 181 ? 0.993 -10.478 -22.506 1.00 61.84 181 ALA A O 1
ATOM 1413 N N . ARG A 1 182 ? 1.660 -8.765 -21.228 1.00 71.31 182 ARG A N 1
ATOM 1414 C CA . ARG A 1 182 ? 0.858 -9.143 -20.050 1.00 71.31 182 ARG A CA 1
ATOM 1415 C C . ARG A 1 182 ? 0.347 -7.926 -19.295 1.00 71.31 182 ARG A C 1
ATOM 1417 O O . ARG A 1 182 ? 1.144 -7.048 -18.965 1.00 71.31 182 ARG A O 1
ATOM 1424 N N . ARG A 1 183 ? -0.940 -7.943 -18.933 1.00 78.75 183 ARG A N 1
ATOM 1425 C CA . ARG A 1 183 ? -1.560 -6.945 -18.049 1.00 78.75 183 ARG A CA 1
ATOM 1426 C C . ARG A 1 183 ? -0.726 -6.756 -16.777 1.00 78.75 183 ARG A C 1
ATOM 1428 O O . ARG A 1 183 ? -0.315 -7.735 -16.140 1.00 78.75 183 ARG A O 1
ATOM 1435 N N . CYS A 1 184 ? -0.468 -5.499 -16.422 1.00 90.12 184 CYS A N 1
ATOM 1436 C CA . CYS A 1 184 ? 0.200 -5.154 -15.175 1.00 90.12 184 CYS A CA 1
ATOM 1437 C C . CYS A 1 184 ? -0.669 -5.598 -13.995 1.00 90.12 184 CYS A C 1
ATOM 1439 O O . CYS A 1 184 ? -1.834 -5.226 -13.903 1.00 90.12 184 CYS A O 1
ATOM 1441 N N . ALA A 1 185 ? -0.110 -6.421 -13.113 1.00 94.44 185 ALA A N 1
ATOM 1442 C CA . ALA A 1 185 ? -0.772 -6.844 -11.885 1.00 94.44 185 ALA A CA 1
ATOM 1443 C C . ALA A 1 185 ? -0.327 -5.995 -10.691 1.00 94.44 185 ALA A C 1
ATOM 1445 O O . ALA A 1 185 ? -1.110 -5.774 -9.769 1.00 94.44 185 ALA A O 1
ATOM 1446 N N . ILE A 1 186 ? 0.933 -5.551 -10.700 1.00 96.56 186 ILE A N 1
ATOM 1447 C CA . ILE A 1 186 ? 1.537 -4.735 -9.648 1.00 96.56 186 ILE A CA 1
ATOM 1448 C C . ILE A 1 186 ? 2.440 -3.698 -10.308 1.00 96.56 186 ILE A C 1
ATOM 1450 O O . ILE A 1 186 ? 3.379 -4.056 -11.022 1.00 96.56 186 ILE A O 1
ATOM 1454 N N . LEU A 1 187 ? 2.176 -2.426 -10.030 1.00 96.25 187 LEU A N 1
ATOM 1455 C CA . LEU A 1 187 ? 2.960 -1.295 -10.500 1.00 96.25 187 LEU A CA 1
ATOM 1456 C C . LEU A 1 187 ? 3.617 -0.601 -9.313 1.00 96.25 187 LEU A C 1
ATOM 1458 O O . LEU A 1 187 ? 2.941 -0.013 -8.472 1.00 96.25 187 LEU A O 1
ATOM 1462 N N . GLY A 1 188 ? 4.940 -0.669 -9.255 1.00 95.94 188 GLY A N 1
ATOM 1463 C CA . GLY A 1 188 ? 5.717 -0.072 -8.187 1.00 95.94 188 GLY A CA 1
ATOM 1464 C C . GLY A 1 188 ? 6.350 1.256 -8.537 1.00 95.94 188 GLY A C 1
ATOM 1465 O O . GLY A 1 188 ? 6.844 1.451 -9.649 1.00 95.94 188 GLY A O 1
ATOM 1466 N N . PHE A 1 189 ? 6.441 2.109 -7.525 1.00 95.56 189 PHE A N 1
ATOM 1467 C CA . PHE A 1 189 ? 7.120 3.398 -7.584 1.00 95.56 189 PHE A CA 1
ATOM 1468 C C . PHE A 1 189 ? 8.158 3.515 -6.478 1.00 95.56 189 PHE A C 1
ATOM 1470 O O . PHE A 1 189 ? 8.237 2.674 -5.583 1.00 95.56 189 PHE A O 1
ATOM 1477 N N . ARG A 1 190 ? 8.984 4.556 -6.562 1.00 93.25 190 ARG A N 1
ATOM 1478 C CA . ARG A 1 190 ? 10.039 4.804 -5.583 1.00 93.25 190 ARG A CA 1
ATOM 1479 C C . ARG A 1 190 ? 9.538 5.597 -4.381 1.00 93.25 190 ARG A C 1
ATOM 1481 O O . ARG A 1 190 ? 8.614 6.408 -4.478 1.00 93.25 190 ARG A O 1
ATOM 1488 N N . GLU A 1 191 ? 10.223 5.404 -3.266 1.00 92.06 191 GLU A N 1
ATOM 1489 C CA . GLU A 1 191 ? 10.083 6.219 -2.066 1.00 92.06 191 GLU A CA 1
ATOM 1490 C C . GLU A 1 191 ? 11.226 7.234 -1.998 1.00 92.06 191 GLU A C 1
ATOM 1492 O O . GLU A 1 191 ? 12.356 6.949 -2.400 1.00 92.06 191 GLU A O 1
ATOM 1497 N N . HIS A 1 192 ? 10.937 8.423 -1.479 1.00 89.50 192 HIS A N 1
ATOM 1498 C CA . HIS A 1 192 ? 11.935 9.434 -1.155 1.00 89.50 192 HIS A CA 1
ATOM 1499 C C . HIS A 1 192 ? 11.953 9.670 0.357 1.00 89.50 192 HIS A C 1
ATOM 1501 O O . HIS A 1 192 ? 10.952 10.092 0.946 1.00 89.50 192 HIS A O 1
ATOM 1507 N N . ILE A 1 193 ? 13.102 9.414 0.984 1.00 88.94 193 ILE A N 1
ATOM 1508 C CA . ILE A 1 193 ? 13.290 9.605 2.422 1.00 88.94 193 ILE A CA 1
ATOM 1509 C C . ILE A 1 193 ? 13.572 11.079 2.697 1.00 88.94 193 ILE A C 1
ATOM 1511 O O . ILE A 1 193 ? 14.690 11.549 2.522 1.00 88.94 193 ILE A O 1
ATOM 1515 N N . PHE A 1 194 ? 12.558 11.818 3.145 1.00 84.38 194 PHE A N 1
ATOM 1516 C CA . PHE A 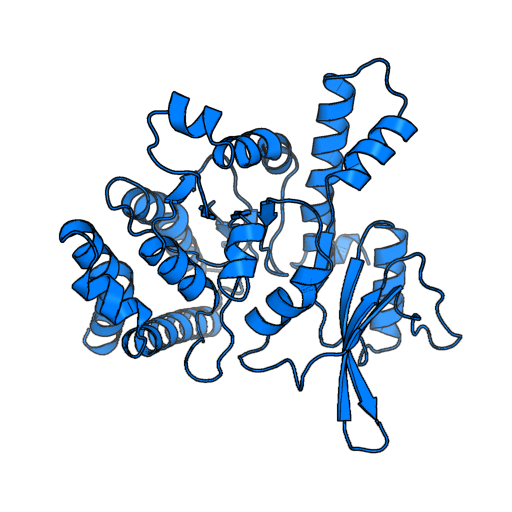1 194 ? 12.703 13.255 3.414 1.00 84.38 194 PHE A CA 1
ATOM 1517 C C . PHE A 1 194 ? 13.289 13.561 4.801 1.00 84.38 194 PHE A C 1
ATOM 1519 O O . PHE A 1 194 ? 13.542 14.721 5.109 1.00 84.38 194 PHE A O 1
ATOM 1526 N N . SER A 1 195 ? 13.480 12.553 5.657 1.00 76.81 195 SER A N 1
ATOM 1527 C CA . SER A 1 195 ? 14.097 12.702 6.983 1.00 76.81 195 SER A CA 1
ATOM 1528 C C . SER A 1 195 ? 15.618 12.498 6.978 1.00 76.81 195 SER A C 1
ATOM 1530 O O . SER A 1 195 ? 16.211 12.366 8.045 1.00 76.81 195 SER A O 1
ATOM 1532 N N . SER A 1 196 ? 16.257 12.479 5.801 1.00 66.06 196 SER A N 1
ATOM 1533 C CA . SER A 1 196 ? 17.665 12.093 5.617 1.00 66.06 196 SER A CA 1
ATOM 1534 C C . SER A 1 196 ? 18.684 12.966 6.357 1.00 66.06 196 SER A C 1
ATOM 1536 O O . SER A 1 196 ? 19.786 12.509 6.603 1.00 66.06 196 SER A O 1
ATOM 1538 N N . SER A 1 197 ? 18.328 14.176 6.794 1.00 63.59 197 SER A N 1
ATOM 1539 C CA . SER A 1 197 ? 19.261 15.185 7.323 1.00 63.59 197 SER A CA 1
ATOM 1540 C C . SER A 1 197 ? 19.799 14.938 8.748 1.00 63.59 197 SER A C 1
ATOM 1542 O O . SER A 1 197 ? 20.130 15.897 9.447 1.00 63.59 197 SER A O 1
ATOM 1544 N N . LEU A 1 198 ? 19.850 13.691 9.223 1.00 66.12 198 LEU A N 1
ATOM 1545 C CA . LEU A 1 198 ? 20.234 13.336 10.595 1.00 66.12 198 LEU A CA 1
ATOM 1546 C C . LEU A 1 198 ? 21.484 12.442 10.615 1.00 66.12 198 LEU A C 1
ATOM 1548 O O . LEU A 1 198 ? 21.435 11.268 10.975 1.00 66.12 198 LEU A O 1
ATOM 1552 N N . GLY A 1 199 ? 22.629 13.030 10.267 1.00 78.06 199 GLY A N 1
ATOM 1553 C CA . GLY A 1 199 ? 23.949 12.413 10.421 1.00 78.06 199 GLY A CA 1
ATOM 1554 C C . GLY A 1 199 ? 24.307 11.367 9.360 1.00 78.06 199 GLY A C 1
ATOM 1555 O O . GLY A 1 199 ? 23.486 10.929 8.562 1.00 78.06 199 GLY A O 1
ATOM 1556 N N . SER A 1 200 ? 25.567 10.927 9.383 1.00 84.81 200 SER A N 1
ATOM 1557 C CA . SER A 1 200 ? 26.156 10.091 8.325 1.00 84.81 200 SER A CA 1
ATOM 1558 C C . SER A 1 200 ? 25.500 8.716 8.160 1.00 84.81 200 SER A C 1
ATOM 1560 O O . SER A 1 200 ? 25.393 8.218 7.042 1.00 84.81 200 SER A O 1
ATOM 1562 N N . CYS A 1 201 ? 25.044 8.093 9.252 1.00 83.56 201 CYS A N 1
ATOM 1563 C CA . CYS A 1 201 ? 24.329 6.813 9.189 1.00 83.56 201 CYS A CA 1
ATOM 1564 C C . CYS A 1 201 ? 22.959 6.966 8.515 1.00 83.56 201 CYS A C 1
ATOM 1566 O O . CYS A 1 201 ? 22.579 6.120 7.706 1.00 83.56 201 CYS A O 1
ATOM 1568 N N . GLY A 1 202 ? 22.242 8.053 8.817 1.00 84.75 202 GLY A N 1
ATOM 1569 C CA . GLY A 1 202 ? 20.962 8.363 8.192 1.00 84.75 202 GLY A CA 1
ATOM 1570 C C . GLY A 1 202 ? 21.108 8.703 6.713 1.00 84.75 202 GLY A C 1
ATOM 1571 O O . GLY A 1 202 ? 20.368 8.158 5.894 1.00 84.75 202 GLY A O 1
ATOM 1572 N N . ASP A 1 203 ? 22.116 9.504 6.363 1.00 85.69 203 ASP A N 1
ATOM 1573 C CA . ASP A 1 203 ? 22.449 9.826 4.971 1.00 85.69 203 ASP A CA 1
ATOM 1574 C C . ASP A 1 203 ? 22.767 8.562 4.154 1.00 85.69 203 ASP A C 1
ATOM 1576 O O . ASP A 1 203 ? 22.268 8.391 3.036 1.00 85.69 203 ASP A O 1
ATOM 1580 N N . LEU A 1 204 ? 23.562 7.641 4.715 1.00 87.56 204 LEU A N 1
ATOM 1581 C CA . LEU A 1 204 ? 23.901 6.378 4.058 1.00 87.56 204 LEU A CA 1
ATOM 1582 C C . LEU A 1 204 ? 22.668 5.485 3.876 1.00 87.56 204 LEU A C 1
ATOM 1584 O O . LEU A 1 204 ? 22.450 4.962 2.782 1.00 87.56 204 LEU A O 1
ATOM 1588 N N . ALA A 1 205 ? 21.845 5.332 4.916 1.00 87.00 205 ALA A N 1
ATOM 1589 C CA . ALA A 1 205 ? 20.625 4.532 4.847 1.00 87.00 205 ALA A CA 1
ATOM 1590 C C . ALA A 1 205 ? 19.630 5.096 3.818 1.00 87.00 205 ALA A C 1
ATOM 1592 O O . ALA A 1 205 ? 19.105 4.348 2.992 1.00 87.00 205 ALA A O 1
ATOM 1593 N N . ALA A 1 206 ? 19.430 6.417 3.800 1.00 88.56 206 ALA A N 1
ATOM 1594 C CA . ALA A 1 206 ? 18.589 7.086 2.810 1.00 88.56 206 ALA A CA 1
ATOM 1595 C C . ALA A 1 206 ? 19.135 6.911 1.381 1.00 88.56 206 ALA A C 1
ATOM 1597 O O . ALA A 1 206 ? 18.371 6.626 0.457 1.00 88.56 206 ALA A O 1
ATOM 1598 N N . SER A 1 207 ? 20.455 7.015 1.201 1.00 89.94 207 SER A N 1
ATOM 1599 C CA . SER A 1 207 ? 21.115 6.784 -0.092 1.00 89.94 207 SER A CA 1
ATOM 1600 C C . SER A 1 207 ? 20.945 5.340 -0.570 1.00 89.94 207 SER A C 1
ATOM 1602 O O . SER A 1 207 ? 20.678 5.103 -1.748 1.00 89.94 207 SER A O 1
ATOM 1604 N N . GLN A 1 208 ? 21.039 4.365 0.336 1.00 89.44 208 GLN A N 1
ATOM 1605 C CA . GLN A 1 208 ? 20.793 2.962 0.015 1.00 89.44 208 GLN A CA 1
ATOM 1606 C C . GLN A 1 208 ? 19.337 2.717 -0.403 1.00 89.44 208 GLN A C 1
ATOM 1608 O O . GLN A 1 208 ? 19.105 2.024 -1.396 1.00 89.44 208 GLN A O 1
ATOM 1613 N N . GLU A 1 209 ? 18.357 3.301 0.298 1.00 89.44 209 GLU A N 1
ATOM 1614 C CA . GLU A 1 209 ? 16.944 3.223 -0.104 1.00 89.44 209 GLU A CA 1
ATOM 1615 C C . GLU A 1 209 ? 16.717 3.869 -1.483 1.00 89.44 209 GLU A C 1
ATOM 1617 O O . GLU A 1 209 ? 15.982 3.313 -2.299 1.00 89.44 209 GLU A O 1
ATOM 1622 N N . ALA A 1 210 ? 17.405 4.973 -1.798 1.00 91.88 210 ALA A N 1
ATOM 1623 C CA . ALA A 1 210 ? 17.338 5.603 -3.117 1.00 91.88 210 ALA A CA 1
ATOM 1624 C C . ALA A 1 210 ? 17.910 4.704 -4.229 1.00 91.88 210 ALA A C 1
ATOM 1626 O O . ALA A 1 210 ? 17.285 4.561 -5.283 1.00 91.88 210 ALA A O 1
ATOM 1627 N N . VAL A 1 211 ? 19.060 4.057 -4.000 1.00 93.81 211 VAL A N 1
ATOM 1628 C CA . VAL A 1 211 ? 19.651 3.088 -4.945 1.00 93.81 211 VAL A CA 1
ATOM 1629 C C . VAL A 1 211 ? 18.731 1.886 -5.138 1.00 93.81 211 VAL A C 1
ATOM 1631 O O . VAL A 1 211 ? 18.510 1.449 -6.271 1.00 93.81 211 VAL A O 1
ATOM 1634 N N . PHE A 1 212 ? 18.160 1.371 -4.046 1.00 92.19 212 PHE A N 1
ATOM 1635 C CA . PHE A 1 212 ? 17.206 0.275 -4.110 1.00 92.19 212 PHE A CA 1
ATOM 1636 C C . PHE A 1 212 ? 15.982 0.670 -4.939 1.00 92.19 212 PHE A C 1
ATOM 1638 O O . PHE A 1 212 ? 15.691 0.020 -5.940 1.00 92.19 212 PHE A O 1
ATOM 1645 N N . GLY A 1 213 ? 15.321 1.771 -4.578 1.00 92.44 213 GLY A N 1
ATOM 1646 C CA . GLY A 1 213 ? 14.103 2.268 -5.215 1.00 92.44 213 GLY A CA 1
ATOM 1647 C C . GLY A 1 213 ? 14.267 2.762 -6.654 1.00 92.44 213 GLY A C 1
ATOM 1648 O O . GLY A 1 213 ? 13.263 3.109 -7.260 1.00 92.44 213 GLY A O 1
ATOM 1649 N N . THR A 1 214 ? 15.489 2.808 -7.194 1.00 94.00 214 THR A N 1
ATOM 1650 C CA . THR A 1 214 ? 15.769 3.216 -8.579 1.00 94.00 214 THR A CA 1
ATOM 1651 C C . THR A 1 214 ? 16.523 2.116 -9.324 1.00 94.00 214 THR A C 1
ATOM 1653 O O . THR A 1 214 ? 15.908 1.233 -9.916 1.00 94.00 214 THR A O 1
ATOM 1656 N N . LEU A 1 215 ? 17.857 2.116 -9.265 1.00 94.31 215 LEU A N 1
ATOM 1657 C CA . LEU A 1 215 ? 18.735 1.221 -10.019 1.00 94.31 215 LEU A CA 1
ATOM 1658 C C . LEU A 1 215 ? 18.375 -0.256 -9.827 1.00 94.31 215 LEU A C 1
ATOM 1660 O O . LEU A 1 215 ? 18.247 -0.985 -10.812 1.00 94.31 215 LEU A O 1
ATOM 1664 N N . VAL A 1 216 ? 18.172 -0.696 -8.581 1.00 93.62 216 VAL A N 1
ATOM 1665 C CA . VAL A 1 216 ? 17.864 -2.105 -8.294 1.00 93.62 216 VAL A CA 1
ATOM 1666 C C . VAL A 1 216 ? 16.460 -2.465 -8.778 1.00 93.62 216 VAL A C 1
ATOM 1668 O O . VAL A 1 216 ? 16.308 -3.431 -9.525 1.00 93.62 216 VAL A O 1
ATOM 1671 N N . GLN A 1 217 ? 15.435 -1.685 -8.413 1.00 94.81 217 GLN A N 1
ATOM 1672 C CA . GLN A 1 217 ? 14.052 -1.932 -8.847 1.00 94.81 217 GLN A CA 1
ATOM 1673 C C . GLN A 1 217 ? 13.902 -1.907 -10.374 1.00 94.81 217 GLN A C 1
ATOM 1675 O O . GLN A 1 217 ? 13.173 -2.733 -10.930 1.00 94.81 217 GLN A O 1
ATOM 1680 N N . ARG A 1 218 ? 14.623 -1.015 -11.063 1.00 94.69 218 ARG A N 1
ATOM 1681 C CA . ARG A 1 218 ? 14.641 -0.929 -12.526 1.00 94.69 218 ARG A CA 1
ATOM 1682 C C . ARG A 1 218 ? 15.142 -2.226 -13.143 1.00 94.69 218 ARG A C 1
ATOM 1684 O O . ARG A 1 218 ? 14.428 -2.807 -13.953 1.00 94.69 218 ARG A O 1
ATOM 1691 N N . VAL A 1 219 ? 16.307 -2.710 -12.709 1.00 93.50 219 VAL A N 1
ATOM 1692 C CA . VAL A 1 219 ? 16.914 -3.949 -13.222 1.00 93.50 219 VAL A CA 1
ATOM 1693 C C . VAL A 1 219 ? 16.069 -5.177 -12.868 1.00 93.50 219 VAL A C 1
ATOM 1695 O O . VAL A 1 219 ? 15.857 -6.043 -13.721 1.00 93.50 219 VAL A O 1
ATOM 1698 N N . LEU A 1 220 ? 15.532 -5.236 -11.642 1.00 94.00 220 LEU A N 1
ATOM 1699 C CA . LEU A 1 220 ? 14.620 -6.302 -11.220 1.00 94.00 220 LEU A CA 1
ATOM 1700 C C . LEU A 1 220 ? 13.341 -6.320 -12.060 1.00 94.00 220 LEU A C 1
ATOM 1702 O O . LEU A 1 220 ? 12.852 -7.396 -12.388 1.00 94.00 220 LEU A O 1
ATOM 1706 N N . SER A 1 221 ? 12.797 -5.164 -12.435 1.00 93.12 221 SER A N 1
ATOM 1707 C CA . SER A 1 221 ? 11.608 -5.094 -13.285 1.00 93.12 221 SER A CA 1
ATOM 1708 C C . SER A 1 221 ? 11.922 -5.448 -14.741 1.00 93.12 221 SER A C 1
ATOM 1710 O O . SER A 1 221 ? 11.262 -6.312 -15.319 1.00 93.12 221 SER A O 1
ATOM 1712 N N . ASN A 1 222 ? 12.947 -4.826 -15.324 1.00 89.94 222 ASN A N 1
ATOM 1713 C CA . ASN A 1 222 ? 13.357 -5.013 -16.711 1.00 89.94 222 ASN A CA 1
ATOM 1714 C C . ASN A 1 222 ? 14.887 -4.851 -16.825 1.00 89.94 222 ASN A C 1
ATOM 1716 O O . ASN A 1 222 ? 15.403 -3.790 -16.471 1.00 89.94 222 ASN A O 1
ATOM 1720 N N . PRO A 1 223 ? 15.638 -5.853 -17.320 1.00 90.44 223 PRO A N 1
ATOM 1721 C CA . PRO A 1 223 ? 15.189 -7.026 -18.081 1.00 90.44 223 PRO A CA 1
ATOM 1722 C C . PRO A 1 223 ? 14.915 -8.296 -17.261 1.00 90.44 223 PRO A C 1
ATOM 1724 O O . PRO A 1 223 ? 14.546 -9.312 -17.842 1.00 90.44 223 PRO A O 1
ATOM 1727 N N . LEU A 1 224 ? 15.113 -8.294 -15.937 1.00 91.62 224 LEU A N 1
ATOM 1728 C CA . LEU A 1 224 ? 15.090 -9.549 -15.169 1.00 91.62 224 LEU A CA 1
ATOM 1729 C C . LEU A 1 224 ? 13.682 -10.092 -14.894 1.00 91.62 224 LEU A C 1
ATOM 1731 O O . LEU A 1 224 ? 13.539 -11.280 -14.603 1.00 91.62 224 LEU A O 1
ATOM 1735 N N . SER A 1 225 ? 12.658 -9.233 -14.939 1.00 90.81 225 SER A N 1
ATOM 1736 C CA . SER A 1 225 ? 11.273 -9.568 -14.573 1.00 90.81 225 SER A CA 1
ATOM 1737 C C . SER A 1 225 ? 11.146 -10.261 -13.206 1.00 90.81 225 SER A C 1
ATOM 1739 O O . SER A 1 225 ? 10.230 -11.044 -12.988 1.00 90.81 225 SER A O 1
ATOM 1741 N N . ALA A 1 226 ? 12.064 -10.003 -12.279 1.00 92.88 226 ALA A N 1
ATOM 1742 C CA . ALA A 1 226 ? 12.154 -10.612 -10.953 1.00 92.88 226 ALA A CA 1
ATOM 1743 C C . ALA A 1 226 ? 11.705 -9.674 -9.819 1.00 92.88 226 ALA A C 1
ATOM 1745 O O . ALA A 1 226 ? 11.846 -10.011 -8.645 1.00 92.88 226 ALA A O 1
ATOM 1746 N N . ARG A 1 227 ? 11.186 -8.487 -10.155 1.00 94.06 227 ARG A N 1
ATOM 1747 C CA . ARG A 1 227 ? 10.599 -7.560 -9.185 1.00 94.06 227 ARG A CA 1
ATOM 1748 C C . ARG A 1 227 ? 9.428 -8.225 -8.456 1.00 94.06 227 ARG A C 1
ATOM 1750 O O . ARG A 1 227 ? 8.565 -8.812 -9.098 1.00 94.06 227 ARG A O 1
ATOM 1757 N N . GLN A 1 228 ? 9.356 -8.029 -7.141 1.00 95.06 228 GLN A N 1
ATOM 1758 C CA . GLN A 1 228 ? 8.224 -8.432 -6.304 1.00 95.06 228 GLN A CA 1
ATOM 1759 C C . GLN A 1 228 ? 7.387 -7.239 -5.825 1.00 95.06 228 GLN A C 1
ATOM 1761 O O . GLN A 1 228 ? 7.679 -6.090 -6.139 1.00 95.06 228 GLN A O 1
ATOM 1766 N N . HIS A 1 229 ? 6.331 -7.513 -5.060 1.00 95.56 229 HIS A N 1
ATOM 1767 C CA . HIS A 1 229 ? 5.578 -6.486 -4.345 1.00 95.56 229 HIS A CA 1
ATOM 1768 C C . HIS A 1 229 ? 6.331 -6.082 -3.076 1.00 95.56 229 HIS A C 1
ATOM 1770 O O . HIS A 1 229 ? 6.611 -6.932 -2.234 1.00 95.56 229 HIS A O 1
ATOM 1776 N N . TYR A 1 230 ? 6.651 -4.798 -2.931 1.00 93.25 230 TYR A N 1
ATOM 1777 C CA . TYR A 1 230 ? 7.382 -4.282 -1.764 1.00 93.25 230 TYR A CA 1
ATOM 1778 C C . TYR A 1 230 ? 6.479 -3.468 -0.822 1.00 93.25 230 TYR A C 1
ATOM 1780 O O . TYR A 1 230 ? 6.956 -2.641 -0.051 1.00 93.25 230 TYR A O 1
ATOM 1788 N N . GLY A 1 231 ? 5.167 -3.712 -0.889 1.00 92.06 231 GLY A N 1
ATOM 1789 C CA . GLY A 1 231 ? 4.158 -3.109 -0.022 1.00 92.06 231 GLY A CA 1
ATOM 1790 C C . GLY A 1 231 ? 3.694 -1.753 -0.513 1.00 92.06 231 GLY A C 1
ATOM 1791 O O . GLY A 1 231 ? 2.574 -1.621 -0.988 1.00 92.06 231 GLY A O 1
ATOM 1792 N N . HIS A 1 232 ? 4.546 -0.742 -0.424 1.00 92.75 232 HIS A N 1
ATOM 1793 C CA . HIS A 1 232 ? 4.185 0.643 -0.714 1.00 92.75 232 HIS A CA 1
ATOM 1794 C C . HIS A 1 232 ? 5.307 1.351 -1.488 1.00 92.75 232 HIS A C 1
ATOM 1796 O O . HIS A 1 232 ? 6.480 1.026 -1.301 1.00 92.75 232 HIS A O 1
ATOM 1802 N N . PRO A 1 233 ? 4.982 2.341 -2.338 1.00 94.19 233 PRO A N 1
ATOM 1803 C CA . PRO A 1 233 ? 3.645 2.836 -2.702 1.00 94.19 233 PRO A CA 1
ATOM 1804 C C . PRO A 1 233 ? 3.021 2.097 -3.903 1.00 94.19 233 PRO A C 1
ATOM 1806 O O . PRO A 1 233 ? 2.423 2.726 -4.780 1.00 94.19 233 PRO A O 1
ATOM 1809 N N . ASP A 1 234 ? 3.226 0.783 -3.990 1.00 96.25 234 ASP A N 1
ATOM 1810 C CA . ASP A 1 234 ? 2.756 -0.043 -5.098 1.00 96.25 234 ASP A CA 1
ATOM 1811 C C . ASP A 1 234 ? 1.234 0.082 -5.309 1.00 96.25 234 ASP A C 1
ATOM 1813 O O . ASP A 1 234 ? 0.434 0.032 -4.368 1.00 96.25 234 ASP A O 1
ATOM 1817 N N . PHE A 1 235 ? 0.846 0.191 -6.578 1.00 96.88 235 PHE A N 1
ATOM 1818 C CA . PHE A 1 235 ? -0.519 -0.019 -7.040 1.00 96.88 235 PHE A CA 1
ATOM 1819 C C . PHE A 1 235 ? -0.691 -1.478 -7.456 1.00 96.88 235 PHE A C 1
ATOM 1821 O O . PHE A 1 235 ? 0.217 -2.080 -8.033 1.00 96.88 235 PHE A O 1
ATOM 1828 N N . VAL A 1 236 ? -1.861 -2.049 -7.203 1.00 97.06 236 VAL A N 1
ATOM 1829 C CA . VAL A 1 236 ? -2.169 -3.454 -7.478 1.00 97.06 236 VAL A CA 1
ATOM 1830 C C . VAL A 1 236 ? -3.532 -3.605 -8.145 1.00 97.06 236 VAL A C 1
ATOM 1832 O O . VAL A 1 236 ? -4.471 -2.867 -7.841 1.00 97.06 236 VAL A O 1
ATOM 1835 N N . ASP A 1 237 ? -3.654 -4.604 -9.019 1.00 95.69 237 ASP A N 1
ATOM 1836 C CA . ASP A 1 237 ? -4.944 -5.087 -9.516 1.00 95.69 237 ASP A CA 1
ATOM 1837 C C . ASP A 1 237 ? -5.695 -5.756 -8.358 1.00 95.69 237 ASP A C 1
ATOM 1839 O O . ASP A 1 237 ? -5.383 -6.879 -7.940 1.00 95.69 237 ASP A O 1
ATOM 1843 N N . LYS A 1 238 ? -6.693 -5.054 -7.822 1.00 95.56 238 LYS A N 1
ATOM 1844 C CA . LYS A 1 238 ? -7.458 -5.478 -6.652 1.00 95.56 238 LYS A CA 1
ATOM 1845 C C . LYS A 1 238 ? -8.146 -6.821 -6.878 1.00 95.56 238 LYS A C 1
ATOM 1847 O O . LYS A 1 238 ? -8.136 -7.657 -5.972 1.00 95.56 238 LYS A O 1
ATOM 1852 N N . LEU A 1 239 ? -8.738 -7.044 -8.053 1.00 93.00 239 LEU A N 1
ATOM 1853 C CA . LEU A 1 239 ? -9.473 -8.278 -8.346 1.00 93.00 239 LEU A CA 1
ATOM 1854 C C . LEU A 1 239 ? -8.529 -9.477 -8.302 1.00 93.00 239 LEU A C 1
ATOM 1856 O O . LEU A 1 239 ? -8.836 -10.493 -7.669 1.00 93.00 239 LEU A O 1
ATOM 1860 N N . ARG A 1 240 ? -7.336 -9.327 -8.881 1.00 92.75 240 ARG A N 1
ATOM 1861 C CA . ARG A 1 240 ? -6.290 -10.347 -8.801 1.00 92.75 240 ARG A CA 1
ATOM 1862 C C . ARG A 1 240 ? -5.813 -10.566 -7.365 1.00 92.75 240 ARG A C 1
ATOM 1864 O O . ARG A 1 240 ? -5.678 -11.715 -6.943 1.00 92.75 240 ARG A O 1
ATOM 1871 N N . MET A 1 241 ? -5.587 -9.495 -6.597 1.00 95.38 241 MET A N 1
ATOM 1872 C CA . MET A 1 241 ? -5.176 -9.610 -5.190 1.00 95.38 241 MET A CA 1
ATOM 1873 C C . MET A 1 241 ? -6.222 -10.360 -4.355 1.00 95.38 241 MET A C 1
ATOM 1875 O O . MET A 1 241 ? -5.870 -11.230 -3.559 1.00 95.38 241 MET A O 1
ATOM 1879 N N . MET A 1 242 ? -7.513 -10.101 -4.574 1.00 94.75 242 MET A N 1
ATOM 1880 C CA . MET A 1 242 ? -8.599 -10.810 -3.890 1.00 94.75 242 MET A CA 1
ATOM 1881 C C . MET A 1 242 ? -8.597 -12.313 -4.201 1.00 94.75 242 MET A C 1
ATOM 1883 O O . MET A 1 242 ? -8.717 -13.119 -3.278 1.00 94.75 242 MET A O 1
ATOM 1887 N N . GLN A 1 243 ? -8.380 -12.706 -5.460 1.00 92.00 243 GLN A N 1
ATOM 1888 C CA . GLN A 1 243 ? -8.355 -14.120 -5.869 1.00 92.00 243 GLN A CA 1
ATOM 1889 C C . GLN A 1 243 ? -7.221 -14.924 -5.223 1.00 92.00 243 GLN A C 1
ATOM 1891 O O . GLN A 1 243 ? -7.370 -16.118 -4.973 1.00 92.00 243 GLN A O 1
ATOM 1896 N N . GLN A 1 244 ? -6.093 -14.281 -4.914 1.00 90.56 244 GLN A N 1
ATOM 1897 C CA . GLN A 1 244 ? -4.968 -14.942 -4.250 1.00 90.56 244 GLN A CA 1
ATOM 1898 C C . GLN A 1 244 ? -5.012 -14.855 -2.718 1.00 90.56 244 GLN A C 1
ATOM 1900 O O . GLN A 1 244 ? -4.053 -15.264 -2.060 1.00 90.56 244 GLN A O 1
ATOM 1905 N N . GLY A 1 245 ? -6.096 -14.338 -2.129 1.00 89.56 245 GLY A N 1
ATOM 1906 C CA . GLY A 1 245 ? -6.269 -14.219 -0.677 1.00 89.56 245 GLY A CA 1
ATOM 1907 C C . GLY A 1 245 ? -5.714 -12.918 -0.098 1.00 89.56 245 GLY A C 1
ATOM 1908 O O . GLY A 1 245 ? -5.033 -12.950 0.925 1.00 89.56 245 GLY A O 1
ATOM 1909 N N . GLY A 1 246 ? -5.921 -11.801 -0.794 1.00 93.56 246 GLY A N 1
ATOM 1910 C CA . GLY A 1 246 ? -5.579 -10.456 -0.337 1.00 93.56 246 GLY A CA 1
ATOM 1911 C C . GLY A 1 246 ? -4.236 -9.925 -0.840 1.00 93.56 246 GLY A C 1
ATOM 1912 O O . GLY A 1 246 ? -3.480 -10.623 -1.525 1.00 93.56 246 GLY A O 1
ATOM 1913 N N . VAL A 1 247 ? -3.965 -8.670 -0.478 1.00 94.31 247 VAL A N 1
ATOM 1914 C CA . VAL A 1 247 ? -2.776 -7.899 -0.889 1.00 94.31 247 VAL A CA 1
ATOM 1915 C C . VAL A 1 247 ? -1.522 -8.296 -0.120 1.00 94.31 247 VAL A C 1
ATOM 1917 O O . VAL A 1 247 ? -0.420 -8.130 -0.630 1.00 94.31 247 VAL A O 1
ATOM 1920 N N . SER A 1 248 ? -1.695 -8.936 1.037 1.00 92.62 248 SER A N 1
ATOM 1921 C CA . SER A 1 248 ? -0.609 -9.379 1.909 1.00 92.62 248 SER A CA 1
ATOM 1922 C C . SER A 1 248 ? -0.907 -10.734 2.525 1.00 92.62 248 SER A C 1
ATOM 1924 O O . SER A 1 248 ? -2.069 -11.112 2.688 1.00 92.62 248 SER A O 1
ATOM 1926 N N . LYS A 1 249 ? 0.124 -11.507 2.869 1.00 92.12 249 LYS A N 1
ATOM 1927 C CA . LYS A 1 249 ? -0.055 -12.791 3.569 1.00 92.12 249 LYS A CA 1
ATOM 1928 C C . LYS A 1 249 ? 0.267 -12.635 5.043 1.00 92.12 249 LYS A C 1
ATOM 1930 O O . LYS A 1 249 ? 1.327 -12.152 5.389 1.00 92.12 249 LYS A O 1
ATOM 1935 N N . ALA A 1 250 ? -0.619 -13.085 5.925 1.00 86.19 250 ALA A N 1
ATOM 1936 C CA . ALA A 1 250 ? -0.490 -12.824 7.356 1.00 86.19 250 ALA A CA 1
ATOM 1937 C C . ALA A 1 250 ? -0.466 -14.138 8.146 1.00 86.19 250 ALA A C 1
ATOM 1939 O O . ALA A 1 250 ? -1.481 -14.602 8.643 1.00 86.19 250 ALA A O 1
ATOM 1940 N N . VAL A 1 251 ? 0.698 -14.788 8.202 1.00 88.94 251 VAL A N 1
ATOM 1941 C CA . VAL A 1 251 ? 0.909 -15.968 9.056 1.00 88.94 251 VAL A CA 1
ATOM 1942 C C . VAL A 1 251 ? 2.072 -15.656 9.973 1.00 88.94 251 VAL A C 1
ATOM 1944 O O . VAL A 1 251 ? 3.192 -15.422 9.511 1.00 88.94 251 VAL A O 1
ATOM 1947 N N . ARG A 1 252 ? 1.803 -15.634 11.277 1.00 87.75 252 ARG A N 1
ATOM 1948 C CA . ARG A 1 252 ? 2.811 -15.345 12.294 1.00 87.75 252 ARG A CA 1
ATOM 1949 C C . ARG A 1 252 ? 3.980 -16.324 12.193 1.00 87.75 252 ARG A C 1
ATOM 1951 O O . ARG A 1 252 ? 3.785 -17.530 12.081 1.00 87.75 252 ARG A O 1
ATOM 1958 N N . GLY A 1 253 ? 5.197 -15.788 12.243 1.00 85.25 253 GLY A N 1
ATOM 1959 C CA . GLY A 1 253 ? 6.432 -16.575 12.171 1.00 85.25 253 GLY A CA 1
ATOM 1960 C C . GLY A 1 253 ? 6.847 -17.012 10.762 1.00 85.25 253 GLY A C 1
ATOM 1961 O O . GLY A 1 253 ? 7.940 -17.551 10.618 1.00 85.25 253 GLY A O 1
ATOM 1962 N N . LEU A 1 254 ? 6.025 -16.760 9.734 1.00 87.88 254 LEU A N 1
ATOM 1963 C CA . LEU A 1 254 ? 6.358 -17.064 8.336 1.00 87.88 254 LEU A CA 1
ATOM 1964 C C . LEU A 1 254 ? 6.312 -15.836 7.422 1.00 87.88 254 LEU A C 1
ATOM 1966 O O . LEU A 1 254 ? 7.100 -15.725 6.489 1.00 87.88 254 LEU A O 1
ATOM 1970 N N . HIS A 1 255 ? 5.370 -14.927 7.657 1.00 89.38 255 HIS A N 1
ATOM 1971 C CA . HIS A 1 255 ? 5.162 -13.760 6.810 1.00 89.38 255 HIS A CA 1
ATOM 1972 C C . HIS A 1 255 ? 5.532 -12.471 7.551 1.00 89.38 255 HIS A C 1
ATOM 1974 O O . HIS A 1 255 ? 4.673 -11.629 7.801 1.00 89.38 255 HIS A O 1
ATOM 1980 N N . LEU A 1 256 ? 6.809 -12.324 7.927 1.00 90.56 256 LEU A N 1
ATOM 1981 C CA . LEU A 1 256 ? 7.335 -11.039 8.407 1.00 90.56 256 LEU A CA 1
ATOM 1982 C C . LEU A 1 256 ? 7.442 -9.999 7.279 1.00 90.56 256 LEU A C 1
ATOM 1984 O O . LEU A 1 256 ? 7.341 -8.808 7.539 1.00 90.56 256 LEU A O 1
ATOM 1988 N N . SER A 1 257 ? 7.668 -10.451 6.042 1.00 91.38 257 SER A N 1
ATOM 1989 C CA . SER A 1 257 ? 7.599 -9.631 4.825 1.00 91.38 257 SER A CA 1
ATOM 1990 C C . SER A 1 257 ? 6.333 -9.986 4.050 1.00 91.38 257 SER A C 1
ATOM 1992 O O . SER A 1 257 ? 6.392 -10.616 2.999 1.00 91.38 257 SER A O 1
ATOM 1994 N N . GLU A 1 258 ? 5.172 -9.663 4.605 1.00 93.25 258 GLU A N 1
ATOM 1995 C CA . GLU A 1 258 ? 3.856 -10.092 4.127 1.00 93.25 258 GLU A CA 1
ATOM 1996 C C . GLU A 1 258 ? 3.548 -9.713 2.674 1.00 93.25 258 GLU A C 1
ATOM 1998 O O . GLU A 1 258 ? 2.939 -10.513 1.954 1.00 93.25 258 GLU A O 1
ATOM 2003 N N . ASP A 1 259 ? 3.985 -8.523 2.254 1.00 94.69 259 ASP A N 1
ATOM 2004 C CA . ASP A 1 259 ? 3.660 -7.933 0.955 1.00 94.69 259 ASP A CA 1
ATOM 2005 C C . ASP A 1 259 ? 4.309 -8.759 -0.181 1.00 94.69 259 ASP A C 1
ATOM 2007 O O . ASP A 1 259 ? 3.692 -9.055 -1.209 1.00 94.69 259 ASP A O 1
ATOM 2011 N N . ILE A 1 260 ? 5.539 -9.246 0.040 1.00 94.75 260 ILE A N 1
ATOM 2012 C CA . ILE A 1 260 ? 6.359 -9.927 -0.977 1.00 94.75 260 ILE A CA 1
ATOM 2013 C C . ILE A 1 260 ? 5.713 -11.200 -1.516 1.00 94.75 260 ILE A C 1
ATOM 2015 O O . ILE A 1 260 ? 5.872 -11.553 -2.686 1.00 94.75 260 ILE A O 1
ATOM 2019 N N . PHE A 1 261 ? 4.922 -11.874 -0.681 1.00 94.69 261 PHE A N 1
ATOM 2020 C CA . PHE A 1 261 ? 4.262 -13.122 -1.040 1.00 94.69 261 PHE A CA 1
ATOM 2021 C C . PHE A 1 261 ? 3.169 -12.923 -2.088 1.00 94.69 261 PHE A C 1
ATOM 2023 O O . PHE A 1 261 ? 2.908 -13.841 -2.872 1.00 94.69 261 PHE A O 1
ATOM 2030 N N . SER A 1 262 ? 2.560 -11.738 -2.141 1.00 95.19 262 SER A N 1
ATOM 2031 C CA . SER A 1 262 ? 1.644 -11.358 -3.221 1.00 95.19 262 SER A CA 1
ATOM 2032 C C . SER A 1 262 ? 2.391 -11.098 -4.527 1.00 95.19 262 SER A C 1
ATOM 2034 O O . SER A 1 262 ? 1.861 -11.405 -5.597 1.00 95.19 262 SER A O 1
ATOM 2036 N N . GLY A 1 263 ? 3.642 -10.631 -4.452 1.00 95.06 263 GLY A N 1
ATOM 2037 C CA . GLY A 1 263 ? 4.569 -10.600 -5.587 1.00 95.06 263 GLY A CA 1
ATOM 2038 C C . GLY A 1 263 ? 4.859 -12.006 -6.111 1.00 95.06 263 GLY A C 1
ATOM 2039 O O . GLY A 1 263 ? 4.580 -12.303 -7.273 1.00 95.06 263 GLY A O 1
ATOM 2040 N N . PHE A 1 264 ? 5.292 -12.915 -5.232 1.00 94.88 264 PHE A N 1
ATOM 2041 C CA . PHE A 1 264 ? 5.600 -14.290 -5.632 1.00 94.88 264 PHE A CA 1
ATOM 2042 C C . PHE A 1 264 ? 4.397 -15.007 -6.249 1.00 94.88 264 PHE A C 1
ATOM 2044 O O . PHE A 1 264 ? 4.526 -15.684 -7.269 1.00 94.88 264 PHE A O 1
ATOM 2051 N N . ALA A 1 265 ? 3.216 -14.862 -5.643 1.00 94.56 265 ALA A N 1
ATOM 2052 C CA . ALA A 1 265 ? 1.983 -15.434 -6.172 1.00 94.56 265 ALA A CA 1
ATOM 2053 C C . ALA A 1 265 ? 1.606 -14.817 -7.529 1.00 94.56 265 ALA A C 1
ATOM 2055 O O . ALA A 1 265 ? 1.214 -15.542 -8.445 1.00 94.56 265 ALA A O 1
ATOM 2056 N N . THR A 1 266 ? 1.818 -13.510 -7.701 1.00 93.62 266 THR A N 1
ATOM 2057 C CA . THR A 1 266 ? 1.609 -12.826 -8.980 1.00 93.62 266 THR A CA 1
ATOM 2058 C C . THR A 1 266 ? 2.533 -13.368 -10.063 1.00 93.62 266 THR A C 1
ATOM 2060 O O . THR A 1 266 ? 2.027 -13.740 -11.123 1.00 93.62 266 THR A O 1
ATOM 2063 N N . GLN A 1 267 ? 3.838 -13.481 -9.795 1.00 91.94 267 GLN A N 1
ATOM 2064 C CA . GLN A 1 267 ? 4.820 -14.004 -10.748 1.00 91.94 267 GLN A CA 1
ATOM 2065 C C . GLN A 1 267 ? 4.530 -15.468 -11.114 1.00 91.94 267 GLN A C 1
ATOM 2067 O O . GLN A 1 267 ? 4.506 -15.815 -12.294 1.00 91.94 267 GLN A O 1
ATOM 2072 N N . LEU A 1 268 ? 4.244 -16.320 -10.123 1.00 92.00 268 LEU A N 1
ATOM 2073 C CA . LEU A 1 268 ? 3.879 -17.726 -10.350 1.00 92.00 268 LEU A CA 1
ATOM 2074 C C . LEU A 1 268 ? 2.562 -17.877 -11.121 1.00 92.00 268 LEU A C 1
ATOM 2076 O O . LEU A 1 268 ? 2.410 -18.813 -11.899 1.00 92.00 268 LEU A O 1
ATOM 2080 N N . GLY A 1 269 ? 1.621 -16.955 -10.923 1.00 89.75 269 GLY A N 1
ATOM 2081 C CA . GLY A 1 269 ? 0.371 -16.87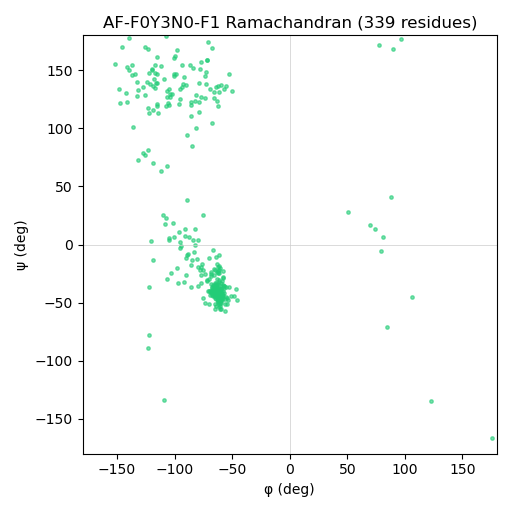3 -11.677 1.00 89.75 269 GLY A CA 1
ATOM 2082 C C . GLY A 1 269 ? 0.507 -16.167 -13.029 1.00 89.75 269 GLY A C 1
ATOM 2083 O O . GLY A 1 269 ? -0.506 -15.745 -13.586 1.00 89.75 269 GLY A O 1
ATOM 2084 N N . GLY A 1 270 ? 1.729 -15.938 -13.521 1.00 86.62 270 GLY A N 1
ATOM 2085 C CA . GLY A 1 270 ? 1.989 -15.329 -14.827 1.00 86.62 270 GLY A CA 1
ATOM 2086 C C . GLY A 1 270 ? 1.634 -13.843 -14.942 1.00 86.62 270 GLY A C 1
ATOM 2087 O O . GLY A 1 270 ? 1.502 -13.348 -16.055 1.00 86.62 270 GLY A O 1
ATOM 2088 N N . GLY A 1 271 ? 1.454 -13.128 -13.831 1.00 88.69 271 GLY A N 1
ATOM 2089 C CA . GLY A 1 271 ? 1.204 -11.685 -13.827 1.00 88.69 271 GLY A CA 1
ATOM 2090 C C . GLY A 1 271 ? 2.478 -10.877 -14.073 1.00 88.69 271 GLY A C 1
ATOM 2091 O O . GLY A 1 271 ? 3.584 -11.364 -13.834 1.00 88.69 271 GLY A O 1
ATOM 2092 N N . SER A 1 272 ? 2.321 -9.641 -14.548 1.00 90.31 272 SER A N 1
ATOM 2093 C CA . SER A 1 272 ? 3.436 -8.706 -14.737 1.00 90.31 272 SER A CA 1
ATOM 2094 C C . SER A 1 272 ? 3.608 -7.804 -13.515 1.00 90.31 272 SER A C 1
ATOM 2096 O O . SER A 1 272 ? 2.623 -7.286 -12.984 1.00 90.31 272 SER A O 1
ATOM 2098 N N . ILE A 1 273 ? 4.855 -7.616 -13.077 1.00 94.44 273 ILE A N 1
ATOM 2099 C CA . ILE A 1 273 ? 5.217 -6.715 -11.981 1.00 94.44 273 ILE A CA 1
ATOM 2100 C C . ILE A 1 273 ? 6.218 -5.690 -12.519 1.00 94.44 273 ILE A C 1
ATOM 2102 O O . ILE A 1 273 ? 7.341 -6.031 -12.900 1.00 94.44 273 ILE A O 1
ATOM 2106 N N . VAL A 1 274 ? 5.797 -4.430 -12.567 1.00 93.12 274 VAL A N 1
ATOM 2107 C CA . VAL A 1 274 ? 6.499 -3.357 -13.278 1.00 93.12 274 VAL A CA 1
ATOM 2108 C C . VAL A 1 274 ? 6.965 -2.279 -12.305 1.00 93.12 274 VAL A C 1
ATOM 2110 O O . VAL A 1 274 ? 6.311 -2.025 -11.298 1.00 93.12 274 VAL A O 1
ATOM 2113 N N . HIS A 1 275 ? 8.098 -1.643 -12.601 1.00 95.25 275 HIS A N 1
ATOM 2114 C CA . HIS A 1 275 ? 8.581 -0.457 -11.898 1.00 95.25 275 HIS A CA 1
ATOM 2115 C C . HIS A 1 275 ? 8.618 0.765 -12.821 1.00 95.25 275 HIS A C 1
ATOM 2117 O O . HIS A 1 275 ? 9.025 0.670 -13.986 1.00 95.25 275 HIS A O 1
ATOM 2123 N N . ARG A 1 276 ? 8.210 1.918 -12.284 1.00 94.75 276 ARG A N 1
ATOM 2124 C CA . ARG A 1 276 ? 8.255 3.227 -12.943 1.00 94.75 276 ARG A CA 1
ATOM 2125 C C . ARG A 1 276 ? 8.750 4.289 -11.964 1.00 94.75 276 ARG A C 1
ATOM 2127 O O . ARG A 1 276 ? 8.583 4.166 -10.757 1.00 94.75 276 ARG A O 1
ATOM 2134 N N . GLU A 1 277 ? 9.338 5.355 -12.500 1.00 92.88 277 GLU A N 1
ATOM 2135 C CA . GLU A 1 277 ? 10.011 6.392 -11.700 1.00 92.88 277 GLU A CA 1
ATOM 2136 C C . GLU A 1 277 ? 9.408 7.798 -11.887 1.00 92.88 277 GLU A C 1
ATOM 2138 O O . GLU A 1 277 ? 9.907 8.759 -11.306 1.00 92.88 277 GLU A O 1
ATOM 2143 N N . TYR A 1 278 ? 8.327 7.931 -12.670 1.00 92.50 278 TYR A N 1
ATOM 2144 C CA . TYR A 1 278 ? 7.650 9.216 -12.901 1.00 92.50 278 TYR A CA 1
ATOM 2145 C C . TYR A 1 278 ? 6.775 9.667 -11.716 1.00 92.50 278 TYR A C 1
ATOM 2147 O O . TYR A 1 278 ? 6.421 10.838 -11.631 1.00 92.50 278 TYR A O 1
ATOM 2155 N N . CYS A 1 279 ? 6.447 8.755 -10.795 1.00 92.19 279 CYS A N 1
ATOM 2156 C CA . CYS A 1 279 ? 5.795 9.050 -9.521 1.00 92.19 279 CYS A CA 1
ATOM 2157 C C . CYS A 1 279 ? 6.710 8.666 -8.357 1.00 92.19 279 CYS A C 1
ATOM 2159 O O . CYS A 1 279 ? 7.542 7.760 -8.460 1.00 92.19 279 CYS A O 1
ATOM 2161 N N . GLN A 1 280 ? 6.508 9.330 -7.224 1.00 91.81 280 GLN A N 1
ATOM 2162 C CA . GLN A 1 280 ? 7.152 8.997 -5.959 1.00 91.81 280 GLN A CA 1
ATOM 2163 C C . GLN A 1 280 ? 6.272 9.416 -4.783 1.00 91.81 280 GLN A C 1
ATOM 2165 O O . GLN A 1 280 ? 5.496 10.370 -4.892 1.00 91.81 280 GLN A O 1
ATOM 2170 N N . VAL A 1 281 ? 6.462 8.757 -3.644 1.00 92.88 281 VAL A N 1
ATOM 2171 C CA . VAL A 1 281 ? 5.910 9.204 -2.360 1.00 92.88 281 VAL A CA 1
ATOM 2172 C C . VAL A 1 281 ? 7.036 9.571 -1.404 1.00 92.88 281 VAL A C 1
ATOM 2174 O O . VAL A 1 281 ? 8.117 8.975 -1.430 1.00 92.88 281 VAL A O 1
ATOM 2177 N N . GLY A 1 282 ? 6.789 10.557 -0.551 1.00 92.31 282 GLY A N 1
ATOM 2178 C CA . GLY A 1 282 ? 7.662 10.840 0.578 1.00 92.31 282 GLY A CA 1
ATOM 2179 C C . GLY A 1 282 ? 7.487 9.775 1.658 1.00 92.31 282 GLY A C 1
ATOM 2180 O O . GLY A 1 282 ? 6.374 9.308 1.880 1.00 92.31 282 GLY A O 1
ATOM 2181 N N . LYS A 1 283 ? 8.561 9.416 2.360 1.00 91.25 283 LYS A N 1
ATOM 2182 C CA . LYS A 1 283 ? 8.513 8.518 3.518 1.00 91.25 283 LYS A CA 1
ATOM 2183 C C . LYS A 1 283 ? 9.309 9.085 4.683 1.00 91.25 283 LYS A C 1
ATOM 2185 O O . LYS A 1 283 ? 10.482 9.431 4.538 1.00 91.25 283 LYS A O 1
ATOM 2190 N N . GLY A 1 284 ? 8.663 9.155 5.843 1.00 89.25 284 GLY A N 1
ATOM 2191 C CA . GLY A 1 284 ? 9.323 9.498 7.095 1.00 89.25 284 GLY A CA 1
ATOM 2192 C C . GLY A 1 284 ? 10.002 8.270 7.688 1.00 89.25 284 GLY A C 1
ATOM 2193 O O . GLY A 1 284 ? 9.349 7.254 7.924 1.00 89.25 284 GLY A O 1
ATOM 2194 N N . ARG A 1 285 ? 11.306 8.359 7.937 1.00 85.69 285 ARG A N 1
ATOM 2195 C CA . ARG A 1 285 ? 12.095 7.309 8.592 1.00 85.69 285 ARG A CA 1
ATOM 2196 C C . ARG A 1 285 ? 12.742 7.838 9.860 1.00 85.69 285 ARG A C 1
ATOM 2198 O O . ARG A 1 285 ? 13.330 8.920 9.835 1.00 85.69 285 ARG A O 1
ATOM 2205 N N . ASP A 1 286 ? 12.715 7.019 10.902 1.00 81.69 286 ASP A N 1
ATOM 2206 C CA . ASP A 1 286 ? 13.618 7.166 12.037 1.00 81.69 286 ASP A CA 1
ATOM 2207 C C . ASP A 1 286 ? 14.978 6.594 11.627 1.00 81.69 286 ASP A C 1
ATOM 2209 O O . ASP A 1 286 ? 15.104 5.407 11.318 1.00 81.69 286 ASP A O 1
ATOM 2213 N N . LEU A 1 287 ? 15.977 7.472 11.538 1.00 81.62 287 LEU A N 1
ATOM 2214 C CA . LEU A 1 287 ? 17.298 7.172 10.979 1.00 81.62 287 LEU A CA 1
ATOM 2215 C C . LEU A 1 287 ? 18.401 7.138 12.047 1.00 81.62 287 LEU A C 1
ATOM 2217 O O . LEU A 1 287 ? 19.574 7.360 11.750 1.00 81.62 287 LEU A O 1
ATOM 2221 N N . ASP A 1 288 ? 18.040 6.852 13.298 1.00 85.38 288 ASP A N 1
ATOM 2222 C CA . ASP A 1 288 ? 19.033 6.515 14.314 1.00 85.38 288 ASP A CA 1
ATOM 2223 C C . ASP A 1 288 ? 19.619 5.112 14.069 1.00 85.38 288 ASP A C 1
ATOM 2225 O O . ASP A 1 288 ? 19.021 4.262 13.403 1.00 85.38 288 ASP A O 1
ATOM 2229 N N . PHE A 1 289 ? 20.804 4.857 14.622 1.00 85.25 289 PHE A N 1
ATOM 2230 C CA . PHE A 1 289 ? 21.524 3.602 14.409 1.00 85.25 289 PHE A CA 1
ATOM 2231 C C . PHE A 1 289 ? 20.711 2.358 14.811 1.00 85.25 289 PHE A C 1
ATOM 2233 O O . PHE A 1 289 ? 20.701 1.369 14.079 1.00 85.25 289 PHE A O 1
ATOM 2240 N N . ASN A 1 290 ? 19.996 2.398 15.939 1.00 88.75 290 ASN A N 1
ATOM 2241 C CA . ASN A 1 290 ? 19.231 1.247 16.426 1.00 88.75 290 ASN A CA 1
ATOM 2242 C C . ASN A 1 290 ? 18.017 0.970 15.531 1.00 88.75 290 ASN A C 1
ATOM 2244 O O . ASN A 1 290 ? 17.724 -0.189 15.224 1.00 88.75 290 ASN A O 1
ATOM 2248 N N . SER A 1 291 ? 17.342 2.023 15.076 1.00 87.94 291 SER A N 1
ATOM 2249 C CA . SER A 1 291 ? 16.231 1.942 14.125 1.00 87.94 291 SER A CA 1
ATOM 2250 C C . SER A 1 291 ? 16.685 1.377 12.780 1.00 87.94 291 SER A C 1
ATOM 2252 O O . SER A 1 291 ? 16.042 0.464 12.249 1.00 87.94 291 SER A O 1
ATOM 2254 N N . ILE A 1 292 ? 17.835 1.832 12.270 1.00 86.94 292 ILE A N 1
ATOM 2255 C CA . ILE A 1 292 ? 18.450 1.306 11.042 1.00 86.94 292 ILE A CA 1
ATOM 2256 C C . ILE A 1 292 ? 18.795 -0.184 11.203 1.00 86.94 292 ILE A C 1
ATOM 2258 O O . ILE A 1 292 ? 18.413 -1.005 10.365 1.00 86.94 292 ILE A O 1
ATOM 2262 N N . MET A 1 293 ? 19.454 -0.569 12.299 1.00 86.88 293 MET A N 1
ATOM 2263 C CA . MET A 1 293 ? 19.814 -1.969 12.560 1.00 86.88 293 MET A CA 1
ATOM 2264 C C . MET A 1 293 ? 18.587 -2.878 12.704 1.00 86.88 293 MET A C 1
ATOM 2266 O O . MET A 1 293 ? 18.564 -3.992 12.171 1.00 86.88 293 MET A O 1
ATOM 2270 N N . SER A 1 294 ? 17.539 -2.405 13.382 1.00 89.19 294 SER A N 1
ATOM 2271 C CA . SER A 1 294 ? 16.268 -3.125 13.521 1.00 89.19 294 SER A CA 1
ATOM 2272 C C . SER A 1 294 ? 15.586 -3.339 12.168 1.00 89.19 294 SER A C 1
ATOM 2274 O O . SER A 1 294 ? 15.069 -4.426 11.893 1.00 89.19 294 SER A O 1
ATOM 2276 N N . PHE A 1 295 ? 15.635 -2.340 11.283 1.00 87.56 295 PHE A N 1
ATOM 2277 C CA . PHE A 1 295 ? 15.111 -2.454 9.926 1.00 87.56 295 PHE A CA 1
ATOM 2278 C C . PHE A 1 295 ? 15.830 -3.545 9.118 1.00 87.56 295 PHE A C 1
ATOM 2280 O O . PHE A 1 295 ? 15.167 -4.442 8.592 1.00 87.56 295 PHE A O 1
ATOM 2287 N N . TYR A 1 296 ? 17.166 -3.537 9.075 1.00 85.56 296 TYR A N 1
ATOM 2288 C CA . TYR A 1 296 ? 17.923 -4.567 8.348 1.00 85.56 296 TYR A CA 1
ATOM 2289 C C . TYR A 1 296 ? 17.766 -5.960 8.955 1.00 85.56 296 TYR A C 1
ATOM 2291 O O . TYR A 1 296 ? 17.635 -6.939 8.220 1.00 85.56 296 TYR A O 1
ATOM 2299 N N . SER A 1 297 ? 17.675 -6.052 10.283 1.00 87.75 297 SER A N 1
ATOM 2300 C CA . SER A 1 297 ? 17.400 -7.318 10.970 1.00 87.75 297 SER A CA 1
ATOM 2301 C C . SER A 1 297 ? 16.051 -7.906 10.549 1.00 87.75 297 SER A C 1
ATOM 2303 O O . SER A 1 297 ? 15.958 -9.103 10.275 1.00 87.75 297 SER A O 1
ATOM 2305 N N . LYS A 1 298 ? 15.006 -7.072 10.435 1.00 88.38 298 LYS A N 1
ATOM 2306 C CA . LYS A 1 298 ? 13.688 -7.501 9.937 1.00 88.38 298 LYS A CA 1
ATOM 2307 C C . LYS A 1 298 ? 13.741 -7.950 8.477 1.00 88.38 298 LYS A C 1
ATOM 2309 O O . LYS A 1 298 ? 13.125 -8.961 8.149 1.00 88.38 298 LYS A O 1
ATOM 2314 N N . LEU A 1 299 ? 14.485 -7.248 7.616 1.00 86.88 299 LEU A N 1
ATOM 2315 C CA . LEU A 1 299 ? 14.666 -7.654 6.215 1.00 86.88 299 LEU A CA 1
ATOM 2316 C C . LEU A 1 299 ? 15.357 -9.019 6.102 1.00 86.88 299 LEU A C 1
ATOM 2318 O O . LEU A 1 299 ? 14.874 -9.895 5.385 1.00 86.88 299 LEU A O 1
ATOM 2322 N N . ALA A 1 300 ? 16.448 -9.225 6.842 1.00 85.12 300 ALA A N 1
ATOM 2323 C CA . ALA A 1 300 ? 17.170 -10.494 6.849 1.00 85.12 300 ALA A CA 1
ATOM 2324 C C . ALA A 1 300 ? 16.286 -11.646 7.357 1.00 85.12 300 ALA A C 1
ATOM 2326 O O . ALA A 1 300 ? 16.188 -12.682 6.700 1.00 85.12 300 ALA A O 1
ATOM 2327 N N . GLN A 1 301 ? 15.575 -11.450 8.474 1.00 88.12 301 GLN A N 1
ATOM 2328 C CA . GLN A 1 301 ? 14.629 -12.439 9.009 1.00 88.12 301 GLN A CA 1
ATOM 2329 C C . GLN A 1 301 ? 13.495 -12.750 8.024 1.00 88.12 301 GLN A C 1
ATOM 2331 O O . GLN A 1 301 ? 13.141 -13.914 7.839 1.00 88.12 301 GLN A O 1
ATOM 2336 N N . GLY A 1 302 ? 12.948 -11.726 7.366 1.00 90.06 302 GLY A N 1
ATOM 2337 C CA . GLY A 1 302 ? 11.920 -11.888 6.343 1.00 90.06 302 GLY A CA 1
ATOM 2338 C C . GLY A 1 302 ? 12.407 -12.743 5.175 1.00 90.06 302 GLY A C 1
ATOM 2339 O O . GLY A 1 302 ? 11.731 -13.696 4.790 1.00 90.06 302 GLY A O 1
ATOM 2340 N N . ASN A 1 303 ? 13.609 -12.474 4.661 1.00 89.31 303 ASN A N 1
ATOM 2341 C CA . ASN A 1 303 ? 14.214 -13.276 3.594 1.00 89.31 303 ASN A CA 1
ATOM 2342 C C . ASN A 1 303 ? 14.508 -14.719 4.036 1.00 89.31 303 ASN A C 1
ATOM 2344 O O . ASN A 1 303 ? 14.309 -15.645 3.250 1.00 89.31 303 ASN A O 1
ATOM 2348 N N . ALA A 1 304 ? 14.904 -14.935 5.293 1.00 87.94 304 ALA A N 1
ATOM 2349 C CA . ALA A 1 304 ? 15.074 -16.275 5.852 1.00 87.94 304 ALA A CA 1
ATOM 2350 C C . ALA A 1 304 ? 13.757 -17.065 5.851 1.00 87.94 304 ALA A C 1
ATOM 2352 O O . ALA A 1 304 ? 13.713 -18.216 5.422 1.00 87.94 304 ALA A O 1
ATOM 2353 N N . GLN A 1 305 ? 12.662 -16.438 6.290 1.00 90.06 305 GLN A N 1
ATOM 2354 C CA . GLN A 1 305 ? 11.345 -17.077 6.326 1.00 90.06 305 GLN A CA 1
ATOM 2355 C C . GLN A 1 305 ? 10.823 -17.403 4.922 1.00 90.06 305 GLN A C 1
ATOM 2357 O O . GLN A 1 305 ? 10.209 -18.453 4.726 1.00 90.06 305 GLN A O 1
ATOM 2362 N N . GLN A 1 306 ? 11.112 -16.557 3.926 1.00 91.38 306 GLN A N 1
ATOM 2363 C CA . GLN A 1 306 ? 10.741 -16.811 2.530 1.00 91.38 306 GLN A CA 1
ATOM 2364 C C . GLN A 1 306 ? 11.314 -18.144 2.011 1.00 91.38 306 GLN A C 1
ATOM 2366 O O . GLN A 1 306 ? 10.611 -18.849 1.282 1.00 91.38 306 GLN A O 1
ATOM 2371 N N . LEU A 1 307 ? 12.526 -18.541 2.430 1.00 87.75 307 LEU A N 1
ATOM 2372 C CA . LEU A 1 307 ? 13.166 -19.809 2.030 1.00 87.75 307 LEU A CA 1
ATOM 2373 C C . LEU A 1 307 ? 12.343 -21.051 2.381 1.00 87.75 307 LEU A C 1
ATOM 2375 O O . LEU A 1 307 ? 12.431 -22.065 1.693 1.00 87.75 307 LEU A O 1
ATOM 2379 N N . LEU A 1 308 ? 11.529 -20.969 3.433 1.00 89.25 308 LEU A N 1
ATOM 2380 C CA . LEU A 1 308 ? 10.711 -22.079 3.921 1.00 89.25 308 LEU A CA 1
ATOM 2381 C C . LEU A 1 308 ? 9.397 -22.230 3.145 1.00 89.25 308 LEU A C 1
ATOM 2383 O O . LEU A 1 308 ? 8.588 -23.109 3.444 1.00 89.25 308 LEU A O 1
ATOM 2387 N N . THR A 1 309 ? 9.144 -21.363 2.164 1.00 91.94 309 THR A N 1
ATOM 2388 C CA . THR A 1 309 ? 7.838 -21.284 1.512 1.00 91.94 309 THR A CA 1
ATOM 2389 C C . THR A 1 309 ? 7.781 -22.025 0.186 1.00 91.94 309 THR A C 1
ATOM 2391 O O . THR A 1 309 ? 8.715 -22.041 -0.620 1.00 91.94 309 THR A O 1
ATOM 2394 N N . ARG A 1 31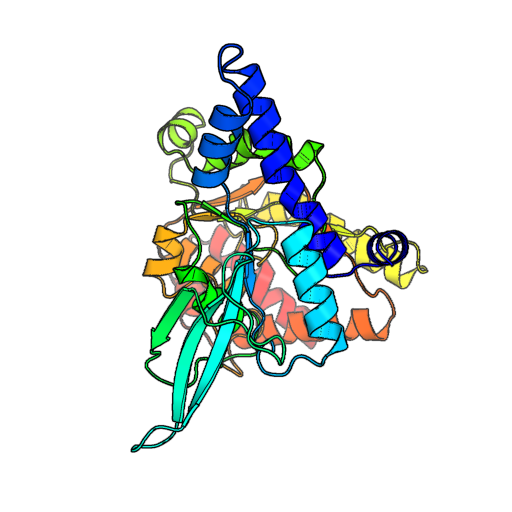0 ? 6.600 -22.587 -0.098 1.00 92.69 310 ARG A N 1
ATOM 2395 C CA . ARG A 1 310 ? 6.306 -23.223 -1.390 1.00 92.69 310 ARG A CA 1
ATOM 2396 C C . ARG A 1 310 ? 6.478 -22.259 -2.567 1.00 92.69 310 ARG A C 1
ATOM 2398 O O . ARG A 1 310 ? 6.737 -22.706 -3.678 1.00 92.69 310 ARG A O 1
ATOM 2405 N N . GLN A 1 311 ? 6.281 -20.960 -2.343 1.00 93.06 311 GLN A N 1
ATOM 2406 C CA . GLN A 1 311 ? 6.401 -19.919 -3.354 1.00 93.06 311 GLN A CA 1
ATOM 2407 C C . GLN A 1 311 ? 7.841 -19.840 -3.856 1.00 93.06 311 GLN A C 1
ATOM 2409 O O . GLN A 1 311 ? 8.065 -19.996 -5.053 1.00 93.06 311 GLN A O 1
ATOM 2414 N N . VAL A 1 312 ? 8.808 -19.702 -2.944 1.00 92.06 312 VAL A N 1
ATOM 2415 C CA . VAL A 1 312 ? 10.233 -19.658 -3.298 1.00 92.06 312 VAL A CA 1
ATOM 2416 C C . VAL A 1 312 ? 10.685 -20.974 -3.928 1.00 92.06 312 VAL A C 1
ATOM 2418 O O . VAL A 1 312 ? 11.344 -20.946 -4.964 1.00 92.06 312 VAL A O 1
ATOM 2421 N N . TYR A 1 313 ? 10.245 -22.124 -3.402 1.00 93.25 313 TYR A N 1
ATOM 2422 C CA . TYR A 1 313 ? 10.515 -23.424 -4.034 1.00 93.25 313 TYR A CA 1
ATOM 2423 C C . TYR A 1 313 ? 10.030 -23.480 -5.493 1.00 93.25 313 TYR A C 1
ATOM 2425 O O . TYR A 1 313 ? 10.757 -23.907 -6.390 1.00 93.25 313 TYR A O 1
ATOM 2433 N N . ARG A 1 314 ? 8.797 -23.027 -5.754 1.00 94.69 314 ARG A N 1
ATOM 2434 C CA . ARG A 1 314 ? 8.215 -23.017 -7.104 1.00 94.69 314 ARG A CA 1
ATOM 2435 C C . ARG A 1 314 ? 8.917 -22.023 -8.022 1.00 94.69 314 ARG A C 1
ATOM 2437 O O . ARG A 1 314 ? 9.149 -22.358 -9.176 1.00 94.69 314 ARG A O 1
ATOM 2444 N N . LEU A 1 315 ? 9.286 -20.844 -7.525 1.00 92.69 315 LEU A N 1
ATOM 2445 C CA . LEU A 1 315 ? 10.074 -19.878 -8.292 1.00 92.69 315 LEU A CA 1
ATOM 2446 C C . LEU A 1 315 ? 11.433 -20.467 -8.675 1.00 92.69 315 LEU A C 1
ATOM 2448 O O . LEU A 1 315 ? 11.816 -20.395 -9.837 1.00 92.69 315 LEU A O 1
ATOM 2452 N N . GLY A 1 316 ? 12.099 -21.143 -7.737 1.00 91.62 316 GLY A N 1
ATOM 2453 C CA . GLY A 1 316 ? 13.349 -21.859 -7.985 1.00 91.62 316 GLY A CA 1
ATOM 2454 C C . GLY A 1 316 ? 13.231 -22.959 -9.045 1.00 91.62 316 GLY A C 1
ATOM 2455 O O . GLY A 1 316 ? 14.173 -23.206 -9.787 1.00 91.62 316 GLY A O 1
ATOM 2456 N N . ARG A 1 317 ? 12.072 -23.623 -9.131 1.00 91.75 317 ARG A N 1
ATOM 2457 C CA . ARG A 1 317 ? 11.861 -24.756 -10.043 1.00 91.75 317 ARG A CA 1
ATOM 2458 C C . ARG A 1 317 ? 11.306 -24.374 -11.416 1.00 91.75 317 ARG A C 1
ATOM 2460 O O . ARG A 1 317 ? 11.585 -25.079 -12.381 1.00 91.75 317 ARG A O 1
ATOM 2467 N N . PHE A 1 318 ? 10.481 -23.332 -11.496 1.00 91.00 318 PHE A N 1
ATOM 2468 C CA . PHE A 1 318 ? 9.667 -23.043 -12.683 1.00 91.00 318 PHE A CA 1
ATOM 2469 C C . PHE A 1 318 ? 9.965 -21.693 -13.344 1.00 91.00 318 PHE A C 1
ATOM 2471 O O . PHE A 1 318 ? 9.514 -21.474 -14.468 1.00 91.00 318 PHE A O 1
ATOM 2478 N N . ALA A 1 319 ? 10.697 -20.785 -12.692 1.00 90.06 319 ALA A N 1
ATOM 2479 C CA . ALA A 1 319 ? 11.103 -19.538 -13.335 1.00 90.06 319 ALA A CA 1
ATOM 2480 C C . ALA A 1 319 ? 12.200 -19.796 -14.392 1.00 90.06 319 ALA A C 1
ATOM 2482 O O . ALA A 1 319 ? 13.036 -20.683 -14.200 1.00 90.06 319 ALA A O 1
ATOM 2483 N N . PRO A 1 320 ? 12.259 -19.009 -15.485 1.00 91.31 320 PRO A N 1
ATOM 2484 C CA . PRO A 1 320 ? 13.402 -19.005 -16.391 1.00 91.31 320 PRO A CA 1
ATOM 2485 C C . PRO A 1 320 ? 14.710 -18.775 -15.631 1.00 91.31 320 PRO A C 1
ATOM 2487 O O . PRO A 1 320 ? 14.737 -18.022 -14.661 1.00 91.31 320 PRO A O 1
ATOM 2490 N N . PHE A 1 321 ? 15.805 -19.377 -16.094 1.00 90.75 321 PHE A N 1
ATOM 2491 C CA . PHE A 1 321 ? 17.084 -19.406 -15.374 1.00 90.75 321 PHE A CA 1
ATOM 2492 C C . PHE A 1 321 ? 17.571 -18.025 -14.893 1.00 90.75 321 PHE A C 1
ATOM 2494 O O . PHE A 1 321 ? 17.968 -17.874 -13.740 1.00 90.75 321 PHE A O 1
ATOM 2501 N N . THR A 1 322 ? 17.486 -16.993 -15.735 1.00 90.25 322 THR A N 1
ATOM 2502 C CA . THR A 1 322 ? 17.875 -15.619 -15.372 1.00 90.25 322 THR A CA 1
ATOM 2503 C C . THR A 1 322 ? 16.979 -15.025 -14.284 1.00 90.25 322 THR A C 1
ATOM 2505 O O . THR A 1 322 ? 17.477 -14.436 -13.328 1.00 90.25 322 THR A O 1
ATOM 2508 N N . GLN A 1 323 ? 15.665 -15.226 -14.386 1.00 90.56 323 GLN A N 1
ATOM 2509 C CA . GLN A 1 323 ? 14.689 -14.782 -13.390 1.00 90.56 323 GLN A CA 1
ATOM 2510 C C . GLN A 1 323 ? 14.844 -15.560 -12.073 1.00 90.56 323 GLN A C 1
ATOM 2512 O O . GLN A 1 323 ? 14.716 -14.979 -10.996 1.00 90.56 323 GLN A O 1
ATOM 2517 N N . MET A 1 324 ? 15.154 -16.857 -12.142 1.00 92.06 324 MET A N 1
ATOM 2518 C CA . MET A 1 324 ? 15.464 -17.706 -10.990 1.00 92.06 324 MET A CA 1
ATOM 2519 C C . MET A 1 324 ? 16.699 -17.186 -10.243 1.00 92.06 324 MET A C 1
ATOM 2521 O O . MET A 1 324 ? 16.631 -16.977 -9.034 1.00 92.06 324 MET A O 1
ATOM 2525 N N . LEU A 1 325 ? 17.804 -16.923 -10.952 1.00 91.00 325 LEU A N 1
ATOM 2526 C CA . LEU A 1 325 ? 19.018 -16.355 -10.355 1.00 91.00 325 LEU A CA 1
ATOM 2527 C C . LEU A 1 325 ? 18.767 -14.968 -9.758 1.00 91.00 325 LEU A C 1
ATOM 2529 O O . LEU A 1 325 ? 19.233 -14.684 -8.659 1.0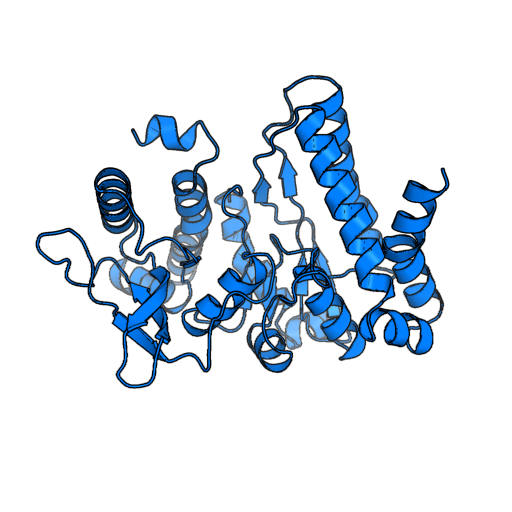0 91.00 325 LEU A O 1
ATOM 2533 N N . ALA A 1 326 ? 18.000 -14.122 -10.445 1.00 91.25 326 ALA A N 1
ATOM 2534 C CA . ALA A 1 326 ? 17.635 -12.805 -9.940 1.00 91.25 326 ALA A CA 1
ATOM 2535 C C . ALA A 1 326 ? 16.827 -12.894 -8.635 1.00 91.25 326 ALA A C 1
ATOM 2537 O O . ALA A 1 326 ? 17.144 -12.203 -7.670 1.00 91.25 326 ALA A O 1
ATOM 2538 N N . ASN A 1 327 ? 15.839 -13.795 -8.574 1.00 89.00 327 ASN A N 1
ATOM 2539 C CA . ASN A 1 327 ? 15.081 -14.068 -7.351 1.00 89.00 327 ASN A CA 1
ATOM 2540 C C . ASN A 1 327 ? 15.976 -14.636 -6.240 1.00 89.00 327 ASN A C 1
ATOM 2542 O O . ASN A 1 327 ? 15.829 -14.258 -5.079 1.00 89.00 327 ASN A O 1
ATOM 2546 N N . TYR A 1 328 ? 16.932 -15.505 -6.581 1.00 87.94 328 TYR A N 1
ATOM 2547 C CA . TYR A 1 328 ? 17.911 -15.989 -5.615 1.00 87.94 328 TYR A CA 1
ATOM 2548 C C . TYR A 1 328 ? 18.719 -14.825 -5.037 1.00 87.94 328 TYR A C 1
ATOM 2550 O O . TYR A 1 328 ? 18.701 -14.638 -3.828 1.00 87.94 328 TYR A O 1
ATOM 2558 N N . VAL A 1 329 ? 19.363 -14.003 -5.869 1.00 86.12 329 VAL A N 1
ATOM 2559 C CA . VAL A 1 329 ? 20.211 -12.891 -5.405 1.00 86.12 329 VAL A CA 1
ATOM 2560 C C . VAL A 1 329 ? 19.413 -11.870 -4.588 1.00 86.12 329 VAL A C 1
ATOM 2562 O O . VAL A 1 329 ? 19.862 -11.465 -3.518 1.00 86.12 329 VAL A O 1
ATOM 2565 N N . ALA A 1 330 ? 18.217 -11.490 -5.048 1.00 83.62 330 ALA A N 1
ATOM 2566 C CA . ALA A 1 330 ? 17.396 -10.468 -4.399 1.00 83.62 330 ALA A CA 1
ATOM 2567 C C . ALA A 1 330 ? 16.826 -10.893 -3.033 1.00 83.62 330 ALA A C 1
ATOM 2569 O O . ALA A 1 330 ? 16.532 -10.033 -2.202 1.00 83.62 330 ALA A O 1
ATOM 2570 N N . HIS A 1 331 ? 16.662 -12.198 -2.796 1.00 84.12 331 HIS A N 1
ATOM 2571 C CA . HIS A 1 331 ? 16.003 -12.720 -1.597 1.00 84.12 331 HIS A CA 1
ATOM 2572 C C . HIS A 1 331 ? 16.928 -13.659 -0.817 1.00 84.12 331 HIS A C 1
ATOM 2574 O O . HIS A 1 331 ? 17.536 -13.275 0.184 1.00 84.12 331 HIS A O 1
ATOM 2580 N N . CYS A 1 332 ? 17.060 -14.895 -1.294 1.00 78.94 332 CYS A N 1
ATOM 2581 C CA . CYS A 1 332 ? 17.785 -15.977 -0.637 1.00 78.94 332 CYS A CA 1
ATOM 2582 C C . CYS A 1 332 ? 19.265 -15.641 -0.406 1.00 78.94 332 CYS A C 1
ATOM 2584 O O . CYS A 1 332 ? 19.778 -15.778 0.701 1.00 78.94 332 CYS A O 1
ATOM 2586 N N . GLY A 1 333 ? 19.934 -15.184 -1.462 1.00 76.81 333 GLY A N 1
ATOM 2587 C CA . GLY A 1 333 ? 21.333 -14.788 -1.478 1.00 76.81 333 GLY A CA 1
ATOM 2588 C C . GLY A 1 333 ? 21.588 -13.611 -0.551 1.00 76.81 333 GLY A C 1
ATOM 2589 O O . GLY A 1 333 ? 22.516 -13.683 0.243 1.00 76.81 333 GLY A O 1
ATOM 2590 N N . PHE A 1 334 ? 20.717 -12.594 -0.556 1.00 73.81 334 PHE A N 1
ATOM 2591 C CA . PHE A 1 334 ? 20.821 -11.476 0.385 1.00 73.81 334 PHE A CA 1
ATOM 2592 C C . PHE A 1 334 ? 20.864 -11.953 1.843 1.00 73.81 334 PHE A C 1
ATOM 2594 O O . PHE A 1 334 ? 21.722 -11.512 2.601 1.00 73.81 334 PHE A O 1
ATOM 2601 N N . PHE A 1 335 ? 19.987 -12.885 2.235 1.00 75.44 335 PHE A N 1
ATOM 2602 C CA . PHE A 1 335 ? 20.020 -13.454 3.586 1.00 75.44 335 PHE A CA 1
ATOM 2603 C C . PHE A 1 335 ? 21.327 -14.204 3.871 1.00 75.44 335 PHE A C 1
ATOM 2605 O O . PHE A 1 335 ? 21.964 -13.947 4.887 1.00 75.44 335 PHE A O 1
ATOM 2612 N N . VAL A 1 336 ? 21.742 -15.101 2.971 1.00 73.19 336 VAL A N 1
ATOM 2613 C CA . VAL A 1 336 ? 22.975 -15.890 3.139 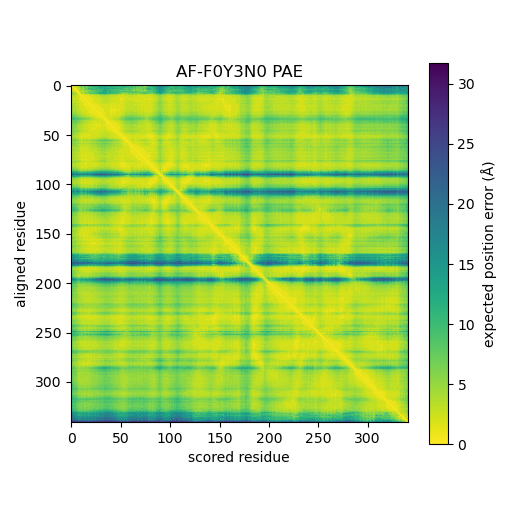1.00 73.19 336 VAL A CA 1
ATOM 2614 C C . VAL A 1 336 ? 24.198 -14.983 3.270 1.00 73.19 336 VAL A C 1
ATOM 2616 O O . VAL A 1 336 ? 25.021 -15.204 4.152 1.00 73.19 336 VAL A O 1
ATOM 2619 N N . THR A 1 337 ? 24.294 -13.937 2.449 1.00 72.62 337 THR A N 1
ATOM 2620 C CA . THR A 1 337 ? 25.364 -12.940 2.531 1.00 72.62 337 THR A CA 1
ATOM 2621 C C . THR A 1 337 ? 25.378 -12.247 3.889 1.00 72.62 337 THR A C 1
ATOM 2623 O O . THR A 1 337 ? 26.432 -12.195 4.497 1.00 72.62 337 THR A O 1
ATOM 2626 N N . GLN A 1 338 ? 24.232 -11.785 4.395 1.00 68.81 338 GLN A N 1
ATOM 2627 C CA . GLN A 1 338 ? 24.156 -11.091 5.691 1.00 68.81 338 GLN A CA 1
ATOM 2628 C C . GLN A 1 338 ? 24.438 -11.998 6.901 1.00 68.81 338 GLN A C 1
ATOM 2630 O O . GLN A 1 338 ? 24.767 -11.507 7.974 1.00 68.81 338 GLN A O 1
ATOM 2635 N N . VAL A 1 339 ? 24.251 -13.314 6.763 1.00 65.88 339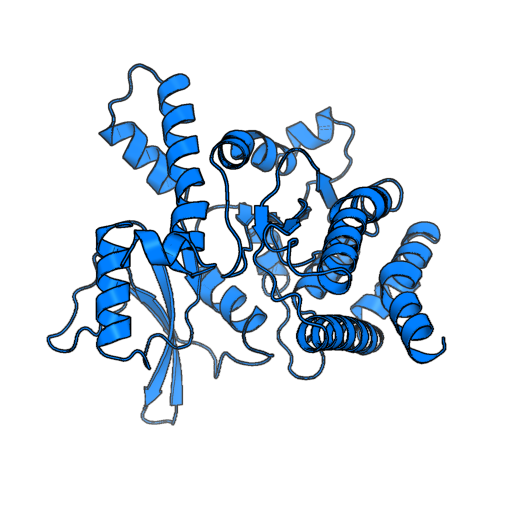 VAL A N 1
ATOM 2636 C CA . VAL A 1 339 ? 24.555 -14.283 7.830 1.00 65.88 339 VAL A CA 1
ATOM 2637 C C . VAL A 1 339 ? 26.019 -14.717 7.808 1.00 65.88 339 VAL A C 1
ATOM 2639 O O . VAL A 1 339 ? 26.584 -14.981 8.866 1.00 65.88 339 VAL A O 1
ATOM 2642 N N . LEU A 1 340 ? 26.608 -14.865 6.619 1.00 61.19 340 LEU A N 1
ATOM 2643 C CA . LEU A 1 340 ? 27.936 -15.462 6.446 1.00 61.19 340 LEU A CA 1
ATOM 2644 C C . LEU A 1 340 ? 29.077 -14.445 6.304 1.00 61.19 340 LEU A C 1
ATOM 2646 O O . LEU A 1 340 ? 30.228 -14.843 6.480 1.00 61.19 340 LEU A O 1
ATOM 2650 N N . ILE A 1 341 ? 28.784 -13.193 5.943 1.00 50.06 341 ILE A N 1
ATOM 2651 C CA . ILE A 1 341 ? 29.766 -12.124 5.688 1.00 50.06 341 ILE A CA 1
ATOM 2652 C C . ILE A 1 341 ? 29.480 -10.952 6.619 1.00 50.06 341 ILE A C 1
ATOM 2654 O O . ILE A 1 341 ? 30.431 -10.520 7.304 1.00 50.06 341 ILE A O 1
#

Foldseek 3Di:
DVVVCCVAQFLLQAVVQVCLLLVLQLVVCCVVCVPDDSVRSNVVSLQPDAAEAQDACVVVDDLVRLVVVLVVCVVPVRYKYWYKDWDADPVGIWIWTFIDGNPFDADPSSDGDTPDTHTDPDDQQAADPPQSSQQSRLVVDDDQKDFFDDSQKGHDSQQSNCVVVVVLQQDPVSCVVVVHDAGAFKEDEAEQAPQQPDDDQSVVLRVVSVCCRPVVQQVCQPPLQQDFFQRPRMMGRSVLQVVVRHQFDGHYQQPLVGNRVSRLVCVLVVHHHHYDYSHYMYGYADRDPVSSVVVVVSLLSNLVSVVVDPSLVCLCVPPDPSSNVSNCVVRVVSNVVVVPD

Secondary structure (DSSP, 8-state):
-HHHHHHTT-HHHHHHHHHHHHHHHHHHHHHH-TTS-HHHHHHHHHHH---EEE-TTGGG--HHHHHHHHHHHHH-TT-EEEEEEEEEETTEEEEEEEEEETTSPB-TTSPBPPSEEEE-SS----SSSHHHHHHHHGGG--SSEEE---TTEE--HHHHHTHHHHHHHT-HHHHHHTT-SS-EEEEEEEEEETT--SHHHHHHHHHHHHHIIIIIHHHHHTTT------SSS-EEEHHHHHHTTSSS---TTT-SSTTHHHHHHHHHTT-EEEEEEEEEEEE----SHHHHHHHHHHHHHHHHHHTTSHHHHHHHHHS-HHHHHHHIIIIIIHHHHHHH-